Protein 7Y4X (pdb70)

B-factor: mean 53.78, std 17.48, range [21.6, 127.42]

Solvent-accessible surface area: 9398 Å² total; per-residue (Å²): 130,63,72,6,78,10,22,58,10,122,13,16,102,78,5,108,100,159,22,36,0,7,4,15,0,2,0,2,17,7,55,80,110,18,63,36,54,10,32,10,80,67,83,75,17,112,149,48,118,51,16,59,56,72,75,64,49,98,16,6,0,2,1,1,1,93,46,0,74,81,77,2,74,12,78,0,26,0,52,0,107,7,103,81,22,69,43,64,53,68,10,50,1,103,43,201,126,56,83,5,67,12,24,64,12,125,12,16,118,69,4,102,78,127,22,36,2,6,3,16,0,2,0,1,16,3,63,63,120,23,65,38,49,12,40,8,79,72,82,78,20,106,151,47,110,89,15,62,56,68,89,68,46,96,8,3,3,4,1,2,0,89,44,0,71,77,98,4,77,12,74,0,26,0,53,0,109,26,116,82,23,60,43,57,52,65,9,55,0,106,36,196

Radius of gyration: 16.53 Å; Cα contacts (8 Å, |Δi|>4): 459; chains: 2; bounding box: 38×45×41 Å

Nearest PDB structures (foldseek):
  7y4x-assembly1_B  TM=1.007E+00  e=6.190E-18  Chelicerata
  7y5j-assembly1_A  TM=9.521E-01  e=1.223E-09  Chelicerata
  3dmk-assembly1_A  TM=9.100E-01  e=2.021E-06  Drosophila melanogaster
  3dmk-assembly2_C-2  TM=9.074E-01  e=2.517E-06  Drosophila melanogaster
  6hci-assembly1_C  TM=8.511E-01  e=3.498E-06  Homo sapiens

Sequence (192 aa):
STVPQIKPFYFSTTLQEKQREQITCLAIAGDPPLSFSWTKDGINIDKFSDIIVETPKNFYSVLVILSIQPNHIGNYTCIVKNSVGSDSFTASLILKSTVPQIKPFYFSTTLQEKQREQITCLAIAGDPPLSFSWTKDGINIDKFSDIIVETPKNFYSVLVILSIQPNHIGNYTCIVKNSVGSDSFTASLILK

Foldseek 3Di:
DKAWDWDDWEWDPADAWFDKTKTKGFRPDDDDQKDKFKDWQNHGPVVPPQWDWDDPDRGMIMIIGRTDDPVQFTKMKMKMDDDPYIDMDIYTDDHD/DKAWDWDAWEWDPADAWQAKTK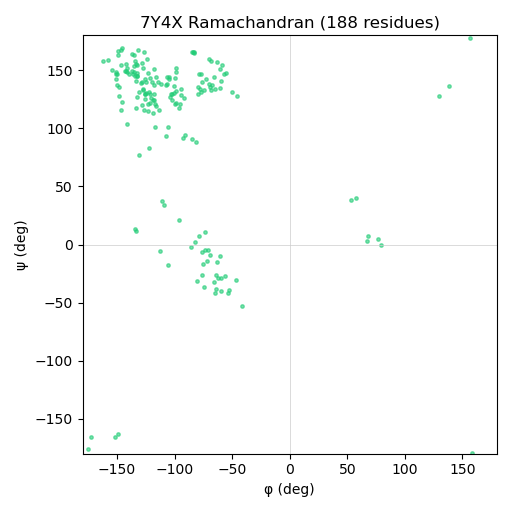TKGFGPDDDDQKDKFKDWQNHGPVVVPQWDWADPDRGMIMIIHRTHDVVPFTKMKMKMGDDPYIDMYIYTDDHD

Secondary structure (DSSP, 8-state):
----EEEP----TT--TT--EEEEEEEEE-PSP-EEEEEETTEEGGG-TT-EEEEEETTEEEEEESS--GGG-EEEEEEEE-SS-EEEEEEEE---/----EEPP----TT--TT--EEEEEEEEE-PSP-EEEEEETTEEGGG-TTEEEEEEETTEEEEEESS--GGG-EEEEEEEE-SS-EEEEEEEE---

Structure (mmCIF, N/CA/C/O backbone):
data_7Y4X
#
_entry.id   7Y4X
#
_cell.length_a   92.530
_cell.length_b   92.530
_cell.length_c   69.884
_cell.angle_alpha   90.00
_cell.angle_beta   90.00
_cell.angle_gamma   90.00
#
_symmetry.space_group_name_H-M   'P 43 21 2'
#
loop_
_entity.id
_entity.type
_entity.pdbx_description
1 polymer 'Down syndrome cell adhesion molecule'
2 non-polymer 2-acetamido-2-deoxy-beta-D-glucopyranose
3 water water
#
loop_
_atom_site.group_PDB
_atom_site.id
_atom_site.type_symbol
_atom_site.label_atom_id
_atom_site.label_alt_id
_atom_site.label_comp_id
_atom_site.label_asym_id
_atom_site.label_entity_id
_atom_site.label_seq_id
_atom_site.pdbx_PDB_ins_code
_atom_site.Cartn_x
_atom_site.Cartn_y
_atom_site.Cartn_z
_atom_site.occupancy
_atom_site.B_iso_or_equiv
_atom_site.auth_seq_id
_atom_site.auth_comp_id
_atom_site.auth_asym_id
_atom_site.auth_atom_id
_atom_site.pdbx_PDB_model_num
ATOM 1 N N . SER A 1 1 ? 18.521 7.324 -0.871 1.00 64.60 0 SER A N 1
ATOM 2 C CA . SER A 1 1 ? 17.186 7.194 -0.302 1.00 57.17 0 SER A CA 1
ATOM 3 C C . SER A 1 1 ? 16.992 5.826 0.344 1.00 72.72 0 SER A C 1
ATOM 4 O O . SER A 1 1 ? 15.895 5.494 0.793 1.00 63.17 0 SER A O 1
ATOM 7 N N . THR A 1 2 ? 18.052 5.020 0.364 1.00 57.03 1 THR A N 1
ATOM 8 C CA . THR A 1 2 ? 18.011 3.688 0.957 1.00 63.33 1 THR A CA 1
ATOM 9 C C . THR A 1 2 ? 19.090 3.589 2.026 1.00 55.71 1 THR A C 1
ATOM 10 O O . THR A 1 2 ? 20.279 3.749 1.729 1.00 54.98 1 THR A O 1
ATOM 14 N N . VAL A 1 3 ? 18.669 3.312 3.257 1.00 57.91 2 VAL A N 1
ATOM 15 C CA . VAL A 1 3 ? 19.542 3.241 4.428 1.00 51.71 2 VAL A CA 1
ATOM 16 C C . VAL A 1 3 ? 20.294 1.914 4.405 1.00 53.23 2 VAL A C 1
ATOM 17 O O . VAL A 1 3 ? 19.757 0.911 3.911 1.00 55.06 2 VAL A O 1
ATOM 21 N N . PRO A 1 4 ? 21.537 1.864 4.894 1.00 48.08 3 PRO A N 1
ATOM 22 C CA . PRO A 1 4 ? 22.283 0.600 4.884 1.00 45.00 3 PRO A CA 1
ATOM 23 C C . PRO A 1 4 ? 21.575 -0.499 5.663 1.00 45.99 3 PRO A C 1
ATOM 24 O O . PRO A 1 4 ? 20.787 -0.242 6.577 1.00 46.25 3 PRO A O 1
ATOM 28 N N . GLN A 1 5 ? 21.875 -1.742 5.287 1.00 39.98 4 GLN A N 1
ATOM 29 C CA . GLN A 1 5 ? 21.365 -2.918 5.981 1.00 50.20 4 GLN A CA 1
ATOM 30 C C . GLN A 1 5 ? 22.403 -4.023 5.870 1.00 49.69 4 GLN A C 1
ATOM 31 O O . GLN A 1 5 ? 22.852 -4.343 4.766 1.00 54.68 4 GLN A O 1
ATOM 37 N N . ILE A 1 6 ? 22.781 -4.595 7.009 1.00 40.14 5 ILE A N 1
ATOM 38 C CA . ILE A 1 6 ? 23.864 -5.571 7.071 1.00 43.06 5 ILE A CA 1
ATOM 39 C C . ILE A 1 6 ? 23.286 -6.977 6.995 1.00 46.47 5 ILE A C 1
ATOM 40 O O . ILE A 1 6 ? 22.306 -7.297 7.679 1.00 64.14 5 ILE A O 1
ATOM 45 N N . LYS A 1 7 ? 23.892 -7.816 6.164 1.00 42.73 6 LYS A N 1
ATOM 46 C CA . LYS A 1 7 ? 23.564 -9.234 6.175 1.00 39.48 6 LYS A CA 1
ATOM 47 C C . LYS A 1 7 ? 24.299 -9.910 7.328 1.00 51.26 6 LYS A C 1
ATOM 48 O O . LYS A 1 7 ? 25.511 -9.718 7.478 1.00 54.46 6 LYS A O 1
ATOM 54 N N . PRO A 1 8 ? 23.606 -10.685 8.162 1.00 49.07 7 PRO A N 1
ATOM 55 C CA . PRO A 1 8 ? 24.247 -11.264 9.349 1.00 48.28 7 PRO A CA 1
ATOM 56 C C . PRO A 1 8 ? 25.465 -12.112 9.001 1.00 41.35 7 PRO A C 1
ATOM 57 O O . PRO A 1 8 ? 25.524 -12.755 7.950 1.00 41.97 7 PRO A O 1
ATOM 61 N N . PHE A 1 9 ? 26.445 -12.096 9.903 1.00 35.12 8 PHE A N 1
ATOM 62 C CA . PHE A 1 9 ? 27.647 -12.909 9.787 1.00 42.38 8 PHE A CA 1
ATOM 63 C C . PHE A 1 9 ? 27.910 -13.602 11.118 1.00 44.68 8 PHE A C 1
ATOM 64 O O . PHE A 1 9 ? 27.492 -13.132 12.179 1.00 54.45 8 PHE A O 1
ATOM 72 N N . TYR A 1 10 ? 28.609 -14.733 11.054 1.00 38.22 9 TYR A N 1
ATOM 73 C CA . TYR A 1 10 ? 28.866 -15.535 12.240 1.00 45.89 9 TYR A CA 1
ATOM 74 C C . TYR A 1 10 ? 30.268 -16.120 12.185 1.00 43.22 9 TYR A C 1
ATOM 75 O O . TYR A 1 10 ? 30.800 -16.401 11.109 1.00 35.60 9 TYR A O 1
ATOM 84 N N . PHE A 1 11 ? 30.857 -16.297 13.365 1.00 49.17 10 PHE A N 1
ATOM 85 C CA . PHE A 1 11 ? 32.058 -17.101 13.501 1.00 43.74 10 PHE A CA 1
ATOM 86 C C . PHE A 1 11 ? 31.684 -18.572 13.637 1.00 48.72 10 PHE A C 1
ATOM 87 O O . PHE A 1 11 ? 30.531 -18.928 13.898 1.00 46.82 10 PHE A O 1
ATOM 95 N N . SER A 1 12 ? 32.683 -19.433 13.464 1.00 57.66 11 SER A N 1
ATOM 96 C CA . SER A 1 12 ? 32.435 -20.867 13.515 1.00 52.52 11 SER A CA 1
ATOM 97 C C . SER A 1 12 ? 32.002 -21.296 14.909 1.00 57.57 11 SER A C 1
ATOM 98 O O . SER A 1 12 ? 32.482 -20.769 15.918 1.00 59.13 11 SER A O 1
ATOM 101 N N . THR A 1 13 ? 31.099 -22.278 14.960 1.00 61.06 12 THR A N 1
ATOM 102 C CA . THR A 1 13 ? 30.683 -22.844 16.235 1.00 66.05 12 THR A CA 1
ATOM 103 C C . THR A 1 13 ? 31.734 -23.790 16.800 1.00 67.31 12 THR A C 1
ATOM 104 O O . THR A 1 13 ? 31.824 -23.938 18.021 1.00 58.84 12 THR A O 1
ATOM 108 N N . THR A 1 14 ? 32.557 -24.394 15.941 1.00 58.74 13 THR A N 1
ATOM 109 C CA . THR A 1 14 ? 33.556 -25.382 16.336 1.00 53.94 13 THR A CA 1
ATOM 110 C C . THR A 1 14 ? 34.974 -24.836 16.227 1.00 57.10 13 THR A C 1
ATOM 111 O O . THR A 1 14 ? 35.905 -25.566 15.877 1.00 62.53 13 THR A O 1
ATOM 115 N N . LEU A 1 15 ? 35.139 -23.547 16.502 1.00 55.91 14 LEU A N 1
ATOM 116 C CA . LEU A 1 15 ? 36.441 -22.907 16.391 1.00 57.53 14 LEU A CA 1
ATOM 117 C C . LEU A 1 15 ? 37.453 -23.554 17.325 1.00 59.91 14 LEU A C 1
ATOM 118 O O . LEU A 1 15 ? 37.171 -23.807 18.500 1.00 79.71 14 LEU A O 1
ATOM 123 N N . GLN A 1 16 ? 38.645 -23.816 16.796 1.00 69.07 15 GLN A N 1
ATOM 124 C CA . GLN A 1 16 ? 39.759 -24.295 17.597 1.00 63.24 15 GLN A CA 1
ATOM 125 C C . GLN A 1 16 ? 41.017 -23.517 17.245 1.00 59.56 15 GLN A C 1
ATOM 126 O O . GLN A 1 16 ? 41.150 -22.975 16.143 1.00 72.75 15 GLN A O 1
ATOM 132 N N . GLU A 1 17 ? 41.942 -23.481 18.204 1.00 62.00 16 GLU A N 1
ATOM 133 C CA . GLU A 1 17 ? 43.137 -22.654 18.108 1.00 58.53 16 GLU A CA 1
ATOM 134 C C . GLU A 1 17 ? 43.912 -22.954 16.830 1.00 67.90 16 GLU A C 1
ATOM 135 O O . GLU A 1 17 ? 43.918 -24.083 16.330 1.00 79.02 16 GLU A O 1
ATOM 141 N N . LYS A 1 18 ? 44.560 -21.916 16.298 1.00 61.23 17 LYS A N 1
ATOM 142 C CA . LYS A 1 18 ? 45.398 -21.939 15.099 1.00 65.69 17 LYS A CA 1
ATOM 143 C C . LYS A 1 18 ? 44.614 -22.183 13.815 1.00 67.50 17 LYS A C 1
ATOM 144 O O . LYS A 1 18 ? 45.224 -22.351 12.750 1.00 74.51 17 LYS A O 1
ATOM 150 N N . GLN A 1 19 ? 43.284 -22.198 13.873 1.00 51.08 18 GLN A N 1
ATOM 151 C CA . GLN A 1 19 ? 42.484 -22.245 12.661 1.00 44.41 18 GLN A CA 1
ATOM 152 C C . GLN A 1 19 ? 42.315 -20.840 12.082 1.00 60.11 18 GLN A C 1
ATOM 153 O O . GLN A 1 19 ? 42.574 -19.828 12.739 1.00 54.17 18 GLN A O 1
ATOM 159 N N . ARG A 1 20 ? 41.871 -20.788 10.832 1.00 55.43 19 ARG A N 1
ATOM 160 C CA . ARG A 1 20 ? 41.650 -19.531 10.132 1.00 40.24 19 ARG A CA 1
ATOM 161 C C . ARG A 1 20 ? 40.176 -19.153 10.182 1.00 43.98 19 ARG A C 1
ATOM 162 O O . ARG A 1 20 ? 39.297 -20.014 10.267 1.00 54.98 19 ARG A O 1
ATOM 170 N N . GLU A 1 21 ? 39.914 -17.849 10.124 1.00 38.23 20 GLU A N 1
ATOM 171 C CA . GLU A 1 21 ? 38.557 -17.333 10.212 1.00 40.72 20 GLU A CA 1
ATOM 172 C C . GLU A 1 21 ? 38.397 -16.131 9.292 1.00 54.11 20 GLU A C 1
ATOM 173 O O . GLU A 1 21 ? 39.349 -15.387 9.038 1.00 44.28 20 GLU A O 1
ATOM 179 N N . GLN A 1 22 ? 37.176 -15.958 8.791 1.00 40.31 21 GLN A N 1
ATOM 180 C CA . GLN A 1 22 ? 36.812 -14.806 7.981 1.00 34.77 21 GLN A CA 1
ATOM 181 C C . GLN A 1 22 ? 35.335 -14.514 8.189 1.00 39.82 21 GLN A C 1
ATOM 182 O O . GLN A 1 22 ? 34.513 -15.434 8.233 1.00 45.27 21 GLN A O 1
ATOM 188 N N . ILE A 1 23 ? 35.009 -13.233 8.331 1.00 32.87 22 ILE A N 1
ATOM 189 C CA . ILE A 1 23 ? 33.627 -12.775 8.329 1.00 39.59 22 ILE A CA 1
ATOM 190 C C . ILE A 1 23 ? 33.525 -11.574 7.404 1.00 42.50 22 ILE A C 1
ATOM 191 O O . ILE A 1 23 ? 34.452 -10.764 7.295 1.00 44.55 22 ILE A O 1
ATOM 196 N N . THR A 1 24 ? 32.389 -11.475 6.720 1.00 35.36 23 THR A N 1
ATOM 197 C CA . THR A 1 24 ? 32.129 -10.403 5.770 1.00 35.57 23 THR A CA 1
ATOM 198 C C . THR A 1 24 ? 30.920 -9.614 6.242 1.00 47.50 23 THR A C 1
ATOM 199 O O . THR A 1 24 ? 29.845 -10.184 6.459 1.00 37.10 23 THR A O 1
ATOM 203 N N . CYS A 1 25 ? 31.103 -8.306 6.403 1.00 45.24 24 CYS A N 1
ATOM 204 C CA . CYS A 1 25 ? 30.013 -7.386 6.721 1.00 43.67 24 CYS A CA 1
ATOM 205 C C . CYS A 1 25 ? 29.472 -6.846 5.408 1.00 47.64 24 CYS A C 1
ATOM 206 O O . CYS A 1 25 ? 29.957 -5.849 4.876 1.00 37.74 24 CYS A O 1
ATOM 209 N N . LEU A 1 26 ? 28.460 -7.517 4.868 1.00 47.63 25 LEU A N 1
ATOM 210 C CA . LEU A 1 26 ? 27.916 -7.159 3.564 1.00 39.87 25 LEU A CA 1
ATOM 211 C C . LEU A 1 26 ? 26.758 -6.180 3.724 1.00 35.52 25 LEU A C 1
ATOM 212 O O . LEU A 1 26 ? 25.804 -6.451 4.459 1.00 39.51 25 LEU A O 1
ATOM 217 N N . ALA A 1 27 ? 26.840 -5.046 3.037 1.00 35.01 26 ALA A N 1
ATOM 218 C CA . ALA A 1 27 ? 25.713 -4.121 2.957 1.00 34.76 26 ALA A CA 1
ATOM 219 C C . ALA A 1 27 ? 24.775 -4.644 1.879 1.00 48.09 26 ALA A C 1
ATOM 220 O O . ALA A 1 27 ? 24.873 -4.281 0.705 1.00 54.89 26 ALA A O 1
ATOM 222 N N . ILE A 1 28 ? 23.855 -5.520 2.290 1.00 45.17 27 ILE A N 1
ATOM 223 C CA . ILE A 1 28 ? 22.928 -6.132 1.344 1.00 49.93 27 ILE A CA 1
ATOM 224 C C . ILE A 1 28 ? 22.025 -5.077 0.717 1.00 46.86 27 ILE A C 1
ATOM 225 O O . ILE A 1 28 ? 21.547 -5.249 -0.410 1.00 49.60 27 ILE A O 1
ATOM 230 N N . ALA A 1 29 ? 21.790 -3.969 1.417 1.00 49.68 28 ALA A N 1
ATOM 231 C CA . ALA A 1 29 ? 21.053 -2.842 0.869 1.00 50.84 28 ALA A CA 1
ATOM 232 C C . ALA A 1 29 ? 21.699 -1.552 1.351 1.00 55.48 28 ALA A C 1
ATOM 233 O O . ALA A 1 29 ? 22.313 -1.511 2.421 1.00 61.90 28 ALA A O 1
ATOM 235 N N . GLY A 1 30 ? 21.566 -0.500 0.549 1.00 42.43 29 GLY A N 1
ATOM 236 C CA . GLY A 1 30 ? 22.130 0.786 0.912 1.00 39.63 29 GLY A CA 1
ATOM 237 C C . GLY A 1 30 ? 22.796 1.510 -0.240 1.00 52.77 29 GLY A C 1
ATOM 238 O O . GLY A 1 30 ? 23.540 0.907 -1.019 1.00 48.79 29 GLY A O 1
ATOM 239 N N . ASP A 1 31 ? 22.542 2.809 -0.351 1.00 45.06 30 ASP A N 1
ATOM 240 C CA . ASP A 1 31 ? 23.097 3.574 -1.458 1.00 54.55 30 ASP A CA 1
ATOM 241 C C . ASP A 1 31 ? 24.570 3.885 -1.201 1.00 52.50 30 ASP A C 1
ATOM 242 O O . ASP A 1 31 ? 24.935 4.293 -0.096 1.00 63.62 30 ASP A O 1
ATOM 247 N N . PRO A 1 32 ? 25.432 3.691 -2.195 1.00 63.45 31 PRO A N 1
ATOM 248 C CA . PRO A 1 32 ? 26.834 4.095 -2.056 1.00 60.12 31 PRO A CA 1
ATOM 249 C C . PRO A 1 32 ? 26.957 5.608 -2.047 1.00 49.78 31 PRO A C 1
ATOM 250 O O . PRO A 1 32 ? 26.050 6.311 -2.517 1.00 49.01 31 PRO A O 1
ATOM 254 N N . PRO A 1 33 ? 28.065 6.157 -1.518 1.00 59.55 32 PRO A N 1
ATOM 255 C CA . PRO A 1 33 ? 29.204 5.436 -0.939 1.00 36.39 32 PRO A CA 1
ATOM 256 C C . PRO A 1 33 ? 28.941 4.948 0.483 1.00 55.72 32 PRO A C 1
ATOM 257 O O . PRO A 1 33 ? 28.227 5.604 1.244 1.00 60.68 32 PRO A O 1
ATOM 261 N N . LEU A 1 34 ? 29.517 3.801 0.827 1.00 46.30 33 LEU A N 1
ATOM 262 C CA . LEU A 1 34 ? 29.330 3.186 2.131 1.00 39.69 33 LEU A CA 1
ATOM 263 C C . LEU A 1 34 ? 30.650 3.179 2.891 1.00 40.74 33 LEU A C 1
ATOM 264 O O . LEU A 1 34 ? 31.711 2.932 2.309 1.00 41.80 33 LEU A O 1
ATOM 269 N N . SER A 1 35 ? 30.577 3.460 4.191 1.00 40.04 34 SER A N 1
ATOM 270 C CA . SER A 1 35 ? 31.748 3.542 5.055 1.00 29.72 34 SER A CA 1
ATOM 271 C C . SER A 1 35 ? 31.652 2.463 6.122 1.00 37.50 34 SER A C 1
ATOM 272 O O . SER A 1 35 ? 30.695 2.442 6.905 1.00 50.65 34 SER A O 1
ATOM 275 N N . PHE A 1 36 ? 32.641 1.576 6.156 1.00 35.06 35 PHE A N 1
ATOM 276 C CA . PHE A 1 36 ? 32.648 0.446 7.072 1.00 39.51 35 PHE A CA 1
ATOM 277 C C . PHE A 1 36 ? 33.622 0.697 8.214 1.00 33.89 35 PHE A C 1
ATOM 278 O O . PHE A 1 36 ? 34.692 1.281 8.018 1.00 35.73 35 PHE A O 1
ATOM 286 N N . SER A 1 37 ? 33.240 0.253 9.408 1.00 38.88 36 SER A N 1
ATOM 287 C CA . SER A 1 37 ? 34.077 0.367 10.591 1.00 37.27 36 SER A CA 1
ATOM 288 C C . SER A 1 37 ? 33.904 -0.889 11.429 1.00 39.12 36 SER A C 1
ATOM 289 O O . SER A 1 37 ? 32.876 -1.567 11.350 1.00 40.32 36 SER A O 1
ATOM 292 N N . TRP A 1 38 ? 34.922 -1.198 12.230 1.00 36.56 37 TRP A N 1
ATOM 293 C CA . TRP A 1 38 ? 34.911 -2.381 13.075 1.00 37.47 37 TRP A CA 1
ATOM 294 C C . TRP A 1 38 ? 35.383 -2.036 14.478 1.00 33.12 37 TRP A C 1
ATOM 295 O O . TRP A 1 38 ? 36.260 -1.188 14.669 1.00 28.36 37 TRP A O 1
ATOM 306 N N . THR A 1 39 ? 34.787 -2.708 15.458 1.00 32.81 38 THR A N 1
ATOM 307 C CA . THR A 1 39 ? 35.265 -2.692 16.831 1.00 41.49 38 THR A CA 1
ATOM 308 C C . THR A 1 39 ? 35.242 -4.109 17.384 1.00 40.43 38 THR A C 1
ATOM 309 O O . THR A 1 39 ? 34.401 -4.928 17.003 1.00 43.86 38 THR A O 1
ATOM 313 N N . LYS A 1 40 ? 36.184 -4.394 18.279 1.00 40.65 39 LYS A N 1
ATOM 314 C CA . LYS A 1 40 ? 36.177 -5.618 19.069 1.00 39.26 39 LYS A CA 1
ATOM 315 C C . LYS A 1 40 ? 36.014 -5.227 20.528 1.00 42.97 39 LYS A C 1
ATOM 316 O O . LYS A 1 40 ? 36.859 -4.511 21.077 1.00 38.76 39 LYS A O 1
ATOM 322 N N . ASP A 1 41 ? 34.926 -5.690 21.146 1.00 34.61 40 ASP A N 1
ATOM 323 C CA . ASP A 1 41 ? 34.590 -5.329 22.523 1.00 29.33 40 ASP A CA 1
ATOM 324 C C . ASP A 1 41 ? 34.563 -3.812 22.696 1.00 35.17 40 ASP A C 1
ATOM 325 O O . ASP A 1 41 ? 34.996 -3.271 23.716 1.00 51.02 40 ASP A O 1
ATOM 330 N N . GLY A 1 42 ? 34.057 -3.119 21.678 1.00 33.64 41 GLY A N 1
ATOM 331 C CA . GLY A 1 42 ? 33.957 -1.676 21.705 1.00 32.45 41 GLY A CA 1
ATOM 332 C C . GLY A 1 42 ? 35.236 -0.927 21.405 1.00 34.90 41 GLY A C 1
ATOM 333 O O . GLY A 1 42 ? 35.220 0.310 21.402 1.00 35.82 41 GLY A O 1
ATOM 334 N N . ILE A 1 43 ? 36.340 -1.625 21.152 1.00 30.88 42 ILE A N 1
ATOM 335 C CA . ILE A 1 43 ? 37.624 -0.992 20.873 1.00 38.86 42 ILE A CA 1
ATOM 336 C C . ILE A 1 43 ? 37.858 -0.992 19.372 1.00 39.19 42 ILE A C 1
ATOM 337 O O . ILE A 1 43 ? 37.596 -1.993 18.693 1.00 39.71 42 ILE A O 1
ATOM 342 N N . ASN A 1 44 ? 38.343 0.137 18.854 1.00 37.69 43 ASN A N 1
ATOM 343 C CA . ASN A 1 44 ? 38.758 0.232 17.460 1.00 34.68 43 ASN A CA 1
ATOM 344 C C . ASN A 1 44 ? 39.609 -0.970 17.076 1.00 32.40 43 ASN A C 1
ATOM 345 O O . ASN A 1 44 ? 40.591 -1.291 17.750 1.00 45.29 43 ASN A O 1
ATOM 350 N N . ILE A 1 45 ? 39.224 -1.636 15.985 1.00 41.27 44 ILE A N 1
ATOM 351 C CA . ILE A 1 45 ? 39.972 -2.780 15.485 1.00 50.34 44 ILE A CA 1
ATOM 352 C C . ILE A 1 45 ? 41.400 -2.409 15.100 1.00 48.12 44 ILE A C 1
ATOM 353 O O . ILE A 1 45 ? 42.215 -3.299 14.836 1.00 45.61 44 ILE A O 1
ATOM 358 N N . ASP A 1 46 ? 41.712 -1.109 15.060 1.00 49.17 45 ASP A N 1
ATOM 359 C CA . ASP A 1 46 ? 43.081 -0.646 14.846 1.00 32.77 45 ASP A CA 1
ATOM 360 C C . ASP A 1 46 ? 44.056 -1.294 15.820 1.00 51.70 45 ASP A C 1
ATOM 361 O O . ASP A 1 46 ? 45.181 -1.645 15.447 1.00 46.48 45 ASP A O 1
ATOM 366 N N . LYS A 1 47 ? 43.638 -1.463 17.074 1.00 44.65 46 LYS A N 1
ATOM 367 C CA . LYS A 1 47 ? 44.548 -1.846 18.146 1.00 42.45 46 LYS A CA 1
ATOM 368 C C . LYS A 1 47 ? 44.935 -3.317 18.128 1.00 65.76 46 LYS A C 1
ATOM 369 O O . LYS A 1 47 ? 45.789 -3.722 18.925 1.00 78.46 46 LYS A O 1
ATOM 375 N N . PHE A 1 48 ? 44.340 -4.126 17.264 1.00 46.66 47 PHE A N 1
ATOM 376 C CA . PHE A 1 48 ? 44.560 -5.568 17.277 1.00 43.81 47 PHE A CA 1
ATOM 377 C C . PHE A 1 48 ? 45.448 -5.921 16.089 1.00 57.12 47 PHE A C 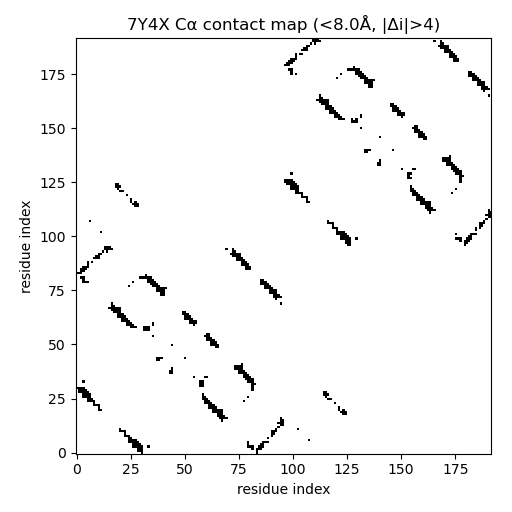1
ATOM 378 O O . PHE A 1 48 ? 44.979 -6.007 14.949 1.00 67.91 47 PHE A O 1
ATOM 386 N N . SER A 1 49 ? 46.737 -6.127 16.382 1.00 75.47 48 SER A N 1
ATOM 387 C CA . SER A 1 49 ? 47.752 -6.315 15.355 1.00 73.24 48 SER A CA 1
ATOM 388 C C . SER A 1 49 ? 47.505 -7.552 14.507 1.00 67.64 48 SER A C 1
ATOM 389 O O . SER A 1 49 ? 47.930 -7.580 13.350 1.00 59.62 48 SER A O 1
ATOM 392 N N . ASP A 1 50 ? 46.862 -8.578 15.061 1.00 57.53 49 ASP A N 1
ATOM 393 C CA . ASP A 1 50 ? 46.724 -9.875 14.416 1.00 50.88 49 ASP A CA 1
ATOM 394 C C . ASP A 1 50 ? 45.404 -10.030 13.674 1.00 54.38 49 ASP A C 1
ATOM 395 O O . ASP A 1 50 ? 44.978 -11.162 13.420 1.00 51.28 49 ASP A O 1
ATOM 400 N N . ILE A 1 51 ? 44.751 -8.926 13.323 1.00 51.29 50 ILE A N 1
ATOM 401 C CA . ILE A 1 51 ? 43.473 -8.945 12.622 1.00 40.43 50 ILE A CA 1
ATOM 402 C C . ILE A 1 51 ? 43.617 -8.115 11.355 1.00 38.93 50 ILE A C 1
ATOM 403 O O . ILE A 1 51 ? 44.105 -6.980 11.404 1.00 48.87 50 ILE A O 1
ATOM 408 N N . ILE A 1 52 ? 43.200 -8.682 10.226 1.00 34.50 51 ILE A N 1
ATOM 409 C CA . ILE A 1 52 ? 43.281 -8.020 8.930 1.00 44.66 51 ILE A CA 1
ATOM 410 C C . ILE A 1 52 ? 41.887 -7.547 8.547 1.00 38.37 51 ILE A C 1
ATOM 411 O O . ILE A 1 52 ? 40.934 -8.335 8.552 1.00 46.92 51 ILE A O 1
ATOM 416 N N . VAL A 1 53 ? 41.768 -6.262 8.222 1.00 41.03 52 VAL A N 1
ATOM 417 C CA . VAL A 1 53 ? 40.499 -5.653 7.840 1.00 42.50 52 VAL A CA 1
ATOM 418 C C . VAL A 1 53 ? 40.688 -4.974 6.492 1.00 42.07 52 VAL A C 1
ATOM 419 O O . VAL A 1 53 ? 41.587 -4.139 6.334 1.00 53.19 52 VAL A O 1
ATOM 423 N N . GLU A 1 54 ? 39.850 -5.331 5.524 1.00 45.53 53 GLU A N 1
ATOM 424 C CA . GLU A 1 54 ? 39.895 -4.743 4.196 1.00 44.70 53 GLU A CA 1
ATOM 425 C C . GLU A 1 54 ? 38.483 -4.403 3.743 1.00 38.82 53 GLU A C 1
ATOM 426 O O . GLU A 1 54 ? 37.493 -4.880 4.302 1.00 42.79 53 GLU A O 1
ATOM 432 N N . THR A 1 55 ? 38.408 -3.553 2.720 1.00 47.51 54 THR A N 1
ATOM 433 C CA . THR A 1 55 ? 37.169 -3.249 2.011 1.00 42.86 54 THR A CA 1
ATOM 434 C C . THR A 1 55 ? 37.428 -3.591 0.549 1.00 37.98 54 THR A C 1
ATOM 435 O O . THR A 1 55 ? 37.788 -2.715 -0.253 1.00 52.96 54 THR A O 1
ATOM 439 N N . PRO A 1 56 ? 37.286 -4.867 0.173 1.00 51.48 55 PRO A N 1
ATOM 440 C CA . PRO A 1 56 ? 37.655 -5.265 -1.197 1.00 45.84 55 PRO A CA 1
ATOM 441 C C . PRO A 1 56 ? 36.786 -4.618 -2.259 1.00 59.38 55 PRO A C 1
ATOM 442 O O . PRO A 1 56 ? 37.300 -4.197 -3.303 1.00 59.32 55 PRO A O 1
ATOM 446 N N . LYS A 1 57 ? 35.481 -4.536 -2.025 1.00 51.27 56 LYS A N 1
ATOM 447 C CA . LYS A 1 57 ? 34.562 -3.800 -2.877 1.00 42.25 56 LYS A CA 1
ATOM 448 C C . LYS A 1 57 ? 33.816 -2.787 -2.019 1.00 44.11 56 LYS A C 1
ATOM 449 O O . LYS A 1 57 ? 33.736 -2.924 -0.796 1.00 56.43 56 LYS A O 1
ATOM 455 N N . ASN A 1 58 ? 33.266 -1.762 -2.666 1.00 41.33 57 ASN A N 1
ATOM 456 C CA . ASN A 1 58 ? 32.729 -0.618 -1.937 1.00 48.97 57 ASN A CA 1
ATOM 457 C C . ASN A 1 58 ? 31.411 -0.906 -1.222 1.00 46.19 57 ASN A C 1
ATOM 458 O O . ASN A 1 58 ? 30.775 0.040 -0.743 1.00 54.96 57 ASN A O 1
ATOM 463 N N . PHE A 1 59 ? 30.983 -2.169 -1.127 1.00 49.96 58 PHE A N 1
ATOM 464 C CA . PHE A 1 59 ? 29.738 -2.494 -0.440 1.00 49.81 58 PHE A CA 1
ATOM 465 C C . PHE A 1 59 ? 29.860 -3.677 0.516 1.00 42.68 58 PHE A C 1
ATOM 466 O O . PHE A 1 59 ? 28.833 -4.176 0.992 1.00 44.20 58 PHE A O 1
ATOM 474 N N . TYR A 1 60 ? 31.073 -4.139 0.819 1.00 38.87 59 TYR A N 1
ATOM 475 C CA . TYR A 1 60 ? 31.252 -5.072 1.922 1.00 37.41 59 TYR A CA 1
ATOM 476 C C . TYR A 1 60 ? 32.671 -4.958 2.456 1.00 37.27 59 TYR A C 1
ATOM 477 O O . TYR A 1 60 ? 33.604 -4.613 1.726 1.00 40.10 59 TYR A O 1
ATOM 486 N N . SER A 1 61 ? 32.813 -5.235 3.749 1.00 44.38 60 SER A N 1
ATOM 487 C CA . SER A 1 61 ? 34.098 -5.245 4.430 1.00 30.32 60 SER A CA 1
ATOM 488 C C . SER A 1 61 ? 34.381 -6.645 4.956 1.00 29.35 60 SER A C 1
ATOM 489 O O . SER A 1 61 ? 33.461 -7.407 5.265 1.00 42.17 60 SER A O 1
ATOM 492 N N . VAL A 1 62 ? 35.665 -6.980 5.055 1.00 35.44 61 VAL A N 1
ATOM 493 C CA . VAL A 1 62 ? 36.105 -8.334 5.369 1.00 32.98 61 VAL A CA 1
ATOM 494 C C . VAL A 1 62 ? 37.066 -8.278 6.547 1.00 40.69 61 VAL A C 1
ATOM 495 O O . VAL A 1 62 ? 37.987 -7.453 6.565 1.00 30.83 61 VAL A O 1
ATOM 499 N N . LEU A 1 63 ? 36.852 -9.156 7.525 1.00 34.03 62 LEU A N 1
ATOM 500 C CA . LEU A 1 63 ? 37.715 -9.289 8.693 1.00 36.54 62 LEU A CA 1
ATOM 501 C C . LEU A 1 63 ? 38.310 -10.690 8.686 1.00 33.72 62 LEU A C 1
ATOM 502 O O . LEU A 1 63 ? 37.569 -11.678 8.649 1.00 57.21 62 LEU A O 1
ATOM 507 N N . VAL A 1 64 ? 39.640 -10.775 8.728 1.00 33.65 63 VAL A N 1
ATOM 508 C CA . VAL A 1 64 ? 40.363 -12.023 8.502 1.00 46.56 63 VAL A CA 1
ATOM 509 C C . VAL A 1 64 ? 41.326 -12.263 9.659 1.00 37.95 63 VAL A C 1
ATOM 510 O O . VAL A 1 64 ? 42.054 -11.351 10.066 1.00 38.94 63 VAL A O 1
ATOM 514 N N . ILE A 1 65 ? 41.335 -13.491 10.176 1.00 37.46 64 ILE A N 1
ATOM 515 C CA . ILE A 1 65 ? 42.245 -13.912 11.236 1.00 32.37 64 ILE A CA 1
ATOM 516 C C . ILE A 1 65 ? 43.022 -15.114 10.714 1.00 35.67 64 ILE A C 1
ATOM 517 O O . ILE A 1 65 ? 42.439 -16.176 10.461 1.00 36.97 64 ILE A O 1
ATOM 522 N N . LEU A 1 66 ? 44.337 -14.952 10.554 1.00 38.03 65 LEU A N 1
ATOM 523 C CA . LEU A 1 66 ? 45.132 -15.985 9.896 1.00 36.45 65 LEU A CA 1
ATOM 524 C C . LEU A 1 66 ? 45.357 -17.194 10.797 1.00 49.89 65 LEU A C 1
ATOM 525 O O . LEU A 1 66 ? 45.379 -18.333 10.318 1.00 46.24 65 LEU A O 1
ATOM 530 N N . SER A 1 67 ? 45.545 -16.976 12.097 1.00 48.52 66 SER A N 1
ATOM 531 C CA . SER A 1 67 ? 45.737 -18.072 13.045 1.00 47.75 66 SER A CA 1
ATOM 532 C C . SER A 1 67 ? 45.104 -17.658 14.362 1.00 54.99 66 SER A C 1
ATOM 533 O O . SER A 1 67 ? 45.564 -16.708 15.007 1.00 52.16 66 SER A O 1
ATOM 536 N N . ILE A 1 68 ? 44.069 -18.387 14.772 1.00 49.29 67 ILE A N 1
ATOM 537 C CA . ILE A 1 68 ? 43.279 -17.971 15.919 1.00 55.23 67 ILE A CA 1
ATOM 538 C C . ILE A 1 68 ? 43.998 -18.344 17.206 1.00 62.06 67 ILE A C 1
ATOM 539 O O . ILE A 1 68 ? 44.547 -19.446 17.345 1.00 59.92 67 ILE A O 1
ATOM 544 N N . GLN A 1 69 ? 44.018 -17.410 18.144 1.00 63.22 68 GLN A N 1
ATOM 545 C CA . GLN A 1 69 ? 44.608 -17.581 19.462 1.00 65.17 68 GLN A CA 1
ATOM 546 C C . GLN A 1 69 ? 43.611 -17.094 20.496 1.00 68.95 68 GLN A C 1
ATOM 547 O O . GLN A 1 69 ? 42.603 -16.464 20.154 1.00 70.42 68 GLN A O 1
ATOM 553 N N . PRO A 1 70 ? 43.843 -17.389 21.781 1.00 69.30 69 PRO A N 1
ATOM 554 C CA . PRO A 1 70 ? 42.871 -16.984 22.813 1.00 55.73 69 PRO A CA 1
ATOM 555 C C . PRO A 1 70 ? 42.558 -15.493 22.858 1.00 49.67 69 PRO A C 1
ATOM 556 O O . PRO A 1 70 ? 41.466 -15.124 23.303 1.00 46.83 69 PRO A O 1
ATOM 560 N N . ASN A 1 71 ? 43.477 -14.621 22.434 1.00 64.61 70 ASN A N 1
ATOM 561 C CA . ASN A 1 71 ? 43.194 -13.188 22.453 1.00 67.36 70 ASN A CA 1
ATOM 562 C C . ASN A 1 71 ? 41.981 -12.834 21.602 1.00 58.71 70 ASN A C 1
ATOM 563 O O . ASN A 1 71 ? 41.278 -11.857 21.889 1.00 51.75 70 ASN A O 1
ATOM 568 N N . HIS A 1 72 ? 41.721 -13.619 20.556 1.00 52.67 71 HIS A N 1
ATOM 569 C CA . HIS A 1 72 ? 40.709 -13.288 19.563 1.00 53.93 71 HIS A CA 1
ATOM 570 C C . HIS A 1 72 ? 39.283 -13.473 20.064 1.00 48.78 71 HIS A C 1
ATOM 571 O O . HIS A 1 72 ? 38.346 -13.130 19.336 1.00 56.59 71 HIS A O 1
ATOM 578 N N . ILE A 1 73 ? 39.093 -13.997 21.275 1.00 40.87 72 ILE A N 1
ATOM 579 C CA . ILE A 1 73 ? 37.753 -14.144 21.827 1.00 46.90 72 ILE A CA 1
ATOM 580 C C . ILE A 1 73 ? 37.172 -12.770 22.141 1.00 42.32 72 ILE A C 1
ATOM 581 O O . ILE A 1 73 ? 37.849 -11.899 22.707 1.00 59.48 72 ILE A O 1
ATOM 586 N N . GLY A 1 74 ? 35.916 -12.570 21.770 1.00 36.21 73 GLY A N 1
ATOM 587 C CA . GLY A 1 74 ? 35.245 -11.305 21.994 1.00 38.96 73 GLY A CA 1
ATOM 588 C C . GLY A 1 74 ? 34.097 -11.135 21.022 1.00 45.76 73 GLY A C 1
ATOM 589 O O . GLY A 1 74 ? 33.847 -11.980 20.163 1.00 45.04 73 GLY A O 1
ATOM 590 N N . ASN A 1 75 ? 33.390 -10.015 21.180 1.00 41.23 74 ASN A N 1
ATOM 591 C CA . ASN A 1 75 ? 32.288 -9.670 20.289 1.00 52.16 74 ASN A CA 1
ATOM 592 C C . ASN A 1 75 ? 32.790 -8.650 19.272 1.00 50.44 74 ASN A C 1
ATOM 593 O O . ASN A 1 75 ? 33.254 -7.568 19.648 1.00 39.64 74 ASN A O 1
ATOM 598 N N . TYR A 1 76 ? 32.698 -9.003 17.992 1.00 48.12 75 TYR A N 1
ATOM 599 C CA . TYR A 1 76 ? 33.153 -8.160 16.894 1.00 42.76 75 TYR A CA 1
ATOM 600 C C . TYR A 1 76 ? 31.954 -7.459 16.271 1.00 47.44 75 TYR A C 1
ATOM 601 O O . TYR A 1 76 ? 30.960 -8.109 15.933 1.00 45.83 75 TYR A O 1
ATOM 610 N N . THR A 1 77 ? 32.054 -6.143 16.102 1.00 45.52 76 THR A N 1
ATOM 611 C CA . THR A 1 77 ? 30.943 -5.324 15.634 1.00 41.19 76 THR A CA 1
ATOM 612 C C . THR A 1 77 ? 31.337 -4.586 14.365 1.00 45.62 76 THR A C 1
ATOM 613 O O . THR A 1 77 ? 32.399 -3.958 14.310 1.00 50.58 76 THR A O 1
ATOM 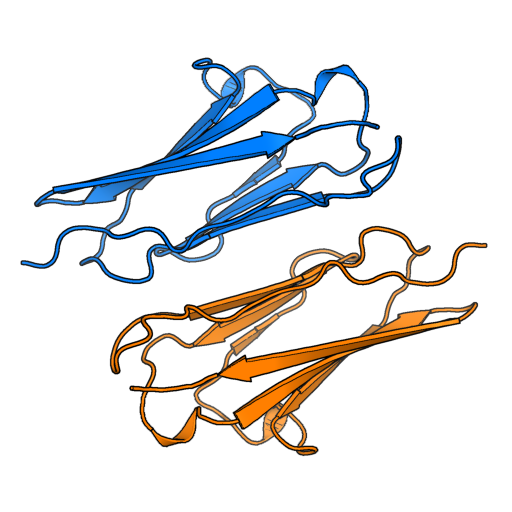617 N N . CYS A 1 78 ? 30.477 -4.658 13.354 1.00 47.05 77 CYS A N 1
ATOM 618 C CA . CYS A 1 78 ? 30.630 -3.883 12.132 1.00 39.44 77 CYS A CA 1
ATOM 619 C C . CYS A 1 78 ? 29.604 -2.762 12.096 1.00 40.32 77 CYS A C 1
ATOM 620 O O . CYS A 1 78 ? 28.472 -2.931 12.559 1.00 53.12 77 CYS A O 1
ATOM 623 N N . ILE A 1 79 ? 30.008 -1.614 11.556 1.00 33.89 78 ILE A N 1
ATOM 624 C CA . ILE A 1 79 ? 29.138 -0.450 11.440 1.00 33.47 78 ILE A CA 1
ATOM 625 C C . ILE A 1 79 ? 29.275 0.105 10.030 1.00 44.31 78 ILE A C 1
ATOM 626 O O . ILE A 1 79 ? 30.365 0.532 9.629 1.00 51.86 78 ILE A O 1
ATOM 631 N N . VAL A 1 80 ? 28.175 0.098 9.282 1.00 35.26 79 VAL A N 1
ATOM 632 C CA . VAL A 1 80 ? 28.127 0.643 7.932 1.00 38.02 79 VAL A CA 1
ATOM 633 C C . VAL A 1 80 ? 27.397 1.978 7.973 1.00 35.58 79 VAL A C 1
ATOM 634 O O . VAL A 1 80 ? 26.450 2.159 8.748 1.00 39.72 79 VAL A O 1
ATOM 638 N N . LYS A 1 81 ? 27.845 2.909 7.139 1.00 37.26 80 LYS A N 1
ATOM 639 C CA . LYS A 1 81 ? 27.318 4.263 7.103 1.00 35.49 80 LYS A CA 1
ATOM 640 C C . LYS A 1 81 ? 27.134 4.697 5.658 1.00 43.26 80 LYS A C 1
ATOM 641 O O . LYS A 1 81 ? 27.873 4.268 4.768 1.00 51.34 80 LYS A O 1
ATOM 647 N N . ASN A 1 82 ? 26.142 5.549 5.434 1.00 41.58 81 ASN A N 1
ATOM 648 C CA . ASN A 1 82 ? 26.053 6.309 4.190 1.00 54.73 81 ASN A CA 1
ATOM 649 C C . ASN A 1 82 ? 25.377 7.644 4.503 1.00 46.41 81 ASN A C 1
ATOM 650 O O . ASN A 1 82 ? 25.285 8.050 5.664 1.00 54.90 81 ASN A O 1
ATOM 655 N N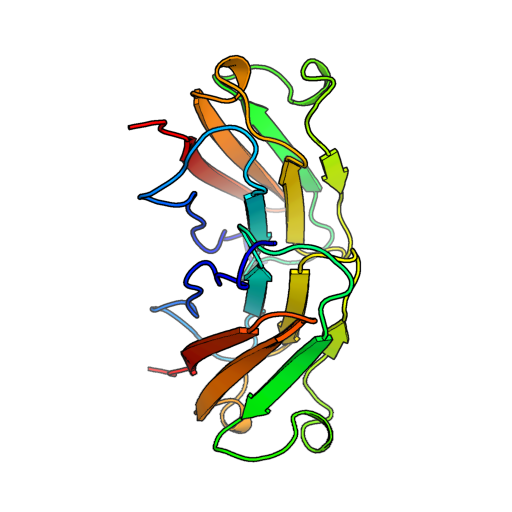 . SER A 1 83 ? 24.901 8.322 3.455 1.00 35.84 82 SER A N 1
ATOM 656 C CA . SER A 1 83 ? 24.350 9.670 3.593 1.00 27.05 82 SER A CA 1
ATOM 657 C C . SER A 1 83 ? 23.158 9.718 4.546 1.00 49.49 82 SER A C 1
ATOM 658 O O . SER A 1 83 ? 23.009 10.654 5.339 1.00 40.68 82 SER A O 1
ATOM 661 N N . VAL A 1 84 ? 22.297 8.710 4.485 1.00 37.14 83 VAL A N 1
ATOM 662 C CA . VAL A 1 84 ? 20.958 8.800 5.056 1.00 39.14 83 VAL A CA 1
ATOM 663 C C . VAL A 1 84 ? 20.752 7.890 6.256 1.00 54.49 83 VAL A C 1
ATOM 664 O O . VAL A 1 84 ? 19.694 7.977 6.899 1.00 58.86 83 VAL A O 1
ATOM 668 N N . GLY A 1 85 ? 21.712 7.038 6.598 1.00 56.12 84 GLY A N 1
ATOM 669 C CA . GLY A 1 85 ? 21.523 6.175 7.749 1.00 52.41 84 GLY A CA 1
ATOM 670 C C . GLY A 1 85 ? 22.763 5.364 8.043 1.00 43.12 84 GLY A C 1
ATOM 671 O O . GLY A 1 85 ? 23.807 5.520 7.404 1.00 48.77 84 GLY A O 1
ATOM 672 N N . SER A 1 86 ? 22.629 4.486 9.035 1.00 36.79 85 SER A N 1
ATOM 673 C CA . SER A 1 86 ? 23.703 3.582 9.411 1.00 35.87 85 SER A CA 1
ATOM 674 C C . SER A 1 86 ? 23.102 2.288 9.944 1.00 37.46 85 SER A C 1
ATOM 675 O O . SER A 1 86 ? 21.907 2.206 10.240 1.00 55.57 85 SER A O 1
ATOM 678 N N . ASP A 1 87 ? 23.949 1.269 10.058 1.00 38.84 86 ASP A N 1
ATOM 679 C CA . ASP A 1 87 ? 23.524 -0.016 10.592 1.00 46.75 86 ASP A CA 1
ATOM 680 C C . ASP A 1 87 ? 24.686 -0.647 11.347 1.00 36.29 86 ASP A C 1
ATOM 681 O O . ASP A 1 87 ? 25.836 -0.211 11.244 1.00 41.84 86 ASP A O 1
ATOM 686 N N . SER A 1 88 ? 24.367 -1.689 12.111 1.00 45.51 87 SER A N 1
ATOM 687 C CA . SER A 1 88 ? 25.345 -2.345 12.963 1.00 38.36 87 SER A CA 1
ATOM 688 C C . SER A 1 88 ? 24.979 -3.813 13.135 1.00 36.15 87 SER A C 1
ATOM 689 O O . SER A 1 88 ? 23.802 -4.182 13.120 1.00 53.65 87 SER A O 1
ATOM 692 N N . PHE A 1 89 ? 26.005 -4.646 13.294 1.00 38.70 88 PHE A N 1
ATOM 693 C CA . PHE A 1 89 ? 25.818 -6.060 13.583 1.00 38.69 88 PHE A CA 1
ATOM 694 C C . PHE A 1 89 ? 27.008 -6.550 14.390 1.00 49.66 88 PHE A C 1
ATOM 695 O O . PHE A 1 89 ? 28.136 -6.085 14.205 1.00 43.82 88 PHE A O 1
ATOM 703 N N . THR A 1 90 ? 26.743 -7.501 15.283 1.00 47.42 89 THR A N 1
ATOM 704 C CA . THR A 1 90 ? 27.753 -8.030 16.188 1.00 42.08 89 THR A CA 1
ATOM 705 C C . THR A 1 90 ? 27.733 -9.550 16.154 1.00 34.94 89 THR A C 1
ATOM 706 O O . THR A 1 90 ? 26.667 -10.165 16.263 1.00 57.23 89 THR A O 1
ATOM 710 N N . ALA A 1 91 ? 28.912 -10.148 15.996 1.00 32.50 90 ALA A N 1
ATOM 711 C CA . ALA A 1 91 ? 29.098 -11.589 16.084 1.00 28.19 90 ALA A CA 1
ATOM 712 C C . ALA A 1 91 ? 30.227 -11.875 17.063 1.00 43.49 90 ALA A C 1
ATOM 713 O O . ALA A 1 91 ? 31.241 -11.169 17.075 1.00 42.79 90 ALA A O 1
ATOM 715 N N . SER A 1 92 ? 30.048 -12.909 17.882 1.00 50.05 91 SER A N 1
ATOM 716 C CA . SER A 1 92 ? 30.963 -13.221 18.970 1.00 49.43 91 SER A CA 1
ATOM 717 C C . SER A 1 92 ? 31.776 -14.464 18.636 1.00 42.52 91 SER A C 1
ATOM 718 O O . SER A 1 92 ? 31.241 -15.457 18.134 1.00 46.95 91 SER A O 1
ATOM 721 N N . LEU A 1 93 ? 33.067 -14.404 18.940 1.00 45.93 92 LEU A N 1
ATOM 722 C CA . LEU A 1 93 ? 33.998 -15.496 18.696 1.00 50.96 92 LEU A CA 1
ATOM 723 C C . LEU A 1 93 ? 34.203 -16.268 19.995 1.00 61.36 92 LEU A C 1
ATOM 724 O O . LEU A 1 93 ? 34.636 -15.692 20.999 1.00 57.98 92 LEU A O 1
ATOM 729 N N . ILE A 1 94 ? 33.899 -17.566 19.977 1.00 59.38 93 ILE A N 1
ATOM 730 C CA . ILE A 1 94 ? 34.007 -18.418 21.155 1.00 65.45 93 ILE A CA 1
ATOM 731 C C . ILE A 1 94 ? 34.962 -19.564 20.851 1.00 64.60 93 ILE A C 1
ATOM 732 O O . ILE A 1 94 ? 34.988 -20.086 19.730 1.00 71.26 93 ILE A O 1
ATOM 737 N N . LEU A 1 95 ? 35.748 -19.949 21.853 1.00 72.91 94 LEU A N 1
ATOM 738 C CA . LEU A 1 95 ? 36.686 -21.065 21.757 1.00 75.73 94 LEU A CA 1
ATOM 739 C C . LEU A 1 95 ? 36.259 -22.125 22.769 1.00 90.35 94 LEU A C 1
ATOM 740 O O . LEU A 1 95 ? 36.530 -21.994 23.967 1.00 96.12 94 LEU A O 1
ATOM 745 N N . LYS A 1 96 ? 35.598 -23.173 22.289 1.00 95.46 95 LYS A N 1
ATOM 746 C CA . LYS A 1 96 ? 35.102 -24.228 23.166 1.00 100.99 95 LYS A CA 1
ATOM 747 C C . LYS A 1 96 ? 36.238 -25.119 23.654 1.00 103.75 95 LYS A C 1
ATOM 748 O O . LYS A 1 96 ? 36.090 -25.859 24.627 1.00 103.84 95 LYS A O 1
ATOM 754 N N . SER B 1 1 ? 48.952 -32.199 5.634 1.00 70.44 0 SER B N 1
ATOM 755 C CA . SER B 1 1 ? 48.644 -33.142 6.705 1.00 84.25 0 SER B CA 1
ATOM 756 C C . SER B 1 1 ? 47.212 -33.003 7.187 1.00 87.43 0 SER B C 1
ATOM 757 O O . SER B 1 1 ? 46.749 -33.794 7.997 1.00 91.71 0 SER B O 1
ATOM 760 N N . THR B 1 2 ? 46.492 -32.031 6.644 1.00 75.10 1 THR B N 1
ATOM 761 C CA . THR B 1 2 ? 45.178 -31.683 7.155 1.00 71.71 1 THR B CA 1
ATOM 762 C C . THR B 1 2 ? 44.193 -31.562 6.003 1.00 68.76 1 THR B C 1
ATOM 763 O O . THR B 1 2 ? 44.428 -30.810 5.049 1.00 77.81 1 THR B O 1
ATOM 767 N N . VAL B 1 3 ? 43.086 -32.284 6.118 1.00 75.15 2 VAL B N 1
ATOM 768 C CA . VAL B 1 3 ? 42.051 -32.317 5.078 1.00 78.65 2 VAL B CA 1
ATOM 769 C C . VAL B 1 3 ? 41.288 -30.997 5.087 1.00 71.19 2 VAL B C 1
ATOM 770 O O . VAL B 1 3 ? 41.062 -30.425 6.170 1.00 68.90 2 VAL B O 1
ATOM 774 N N . PRO B 1 4 ? 40.899 -30.461 3.927 1.00 68.04 3 PRO B N 1
ATOM 775 C CA . PRO B 1 4 ? 40.144 -29.203 3.913 1.00 71.54 3 PRO B CA 1
ATOM 776 C C . PRO B 1 4 ? 38.828 -29.316 4.668 1.00 63.52 3 PRO B C 1
ATOM 777 O O . PRO B 1 4 ? 38.220 -30.385 4.755 1.00 60.83 3 PRO B O 1
ATOM 781 N N . GLN B 1 5 ? 38.392 -28.183 5.218 1.00 69.04 4 GLN B N 1
ATOM 782 C CA . GLN B 1 5 ? 37.164 -28.104 6.000 1.00 64.98 4 GLN B CA 1
ATOM 783 C C . GLN B 1 5 ? 36.523 -26.748 5.746 1.00 54.63 4 GLN B C 1
ATOM 784 O O . GLN B 1 5 ? 37.153 -25.712 5.978 1.00 58.20 4 GLN B O 1
ATOM 790 N N . ILE B 1 6 ? 35.278 -26.753 5.275 1.00 46.90 5 ILE B N 1
ATOM 791 C CA . ILE B 1 6 ? 34.602 -25.545 4.813 1.00 51.63 5 ILE B CA 1
ATOM 792 C C . ILE B 1 6 ? 33.688 -25.020 5.909 1.00 55.53 5 ILE B C 1
ATOM 793 O O . ILE B 1 6 ? 32.909 -25.779 6.500 1.00 63.24 5 ILE B O 1
ATOM 798 N N . LYS B 1 7 ? 33.771 -23.725 6.170 1.00 48.85 6 LYS B N 1
ATOM 799 C CA . LYS B 1 7 ? 32.822 -23.089 7.067 1.00 46.42 6 LYS B CA 1
ATOM 800 C C . LYS B 1 7 ? 31.481 -22.946 6.357 1.00 48.90 6 LYS B C 1
ATOM 801 O O . LYS B 1 7 ? 31.445 -22.521 5.196 1.00 63.05 6 LYS B O 1
ATOM 807 N N . PRO B 1 8 ? 30.371 -23.307 6.999 1.00 49.67 7 PRO B N 1
ATOM 808 C CA . PRO B 1 8 ? 29.062 -23.170 6.348 1.00 55.74 7 PRO B CA 1
ATOM 809 C C . PRO B 1 8 ? 28.780 -21.722 5.982 1.00 50.56 7 PRO B C 1
ATOM 810 O O . PRO B 1 8 ? 29.107 -20.798 6.729 1.00 55.65 7 PRO B O 1
ATOM 814 N N . PHE B 1 9 ? 28.184 -21.530 4.807 1.00 41.42 8 PHE B N 1
ATOM 815 C CA . PHE B 1 9 ? 27.789 -20.212 4.337 1.00 48.28 8 PHE B CA 1
ATOM 816 C C . PHE B 1 9 ? 26.329 -20.247 3.911 1.00 46.61 8 PHE B C 1
ATOM 817 O O . PHE B 1 9 ? 25.783 -21.299 3.569 1.00 55.97 8 PHE B O 1
ATOM 825 N N . TYR B 1 10 ? 25.698 -19.075 3.940 1.00 44.13 9 TYR B N 1
ATOM 826 C CA . TYR B 1 10 ? 24.266 -18.966 3.708 1.00 54.25 9 TYR B CA 1
ATOM 827 C C . TYR B 1 10 ? 23.966 -17.724 2.888 1.00 50.63 9 TYR B C 1
ATOM 828 O O . TYR B 1 10 ? 24.669 -16.714 2.977 1.00 62.87 9 TYR B O 1
ATOM 837 N N . PHE B 1 11 ? 22.915 -17.812 2.082 1.00 46.33 10 PHE B N 1
ATOM 838 C CA . PHE B 1 11 ? 22.319 -16.622 1.506 1.00 37.86 10 PHE B CA 1
ATOM 839 C C . PHE B 1 11 ? 21.324 -16.028 2.499 1.00 47.99 10 PHE B C 1
ATOM 840 O O . PHE B 1 11 ? 20.934 -16.664 3.481 1.00 51.12 10 PHE B O 1
ATOM 848 N N . SER B 1 12 ? 20.919 -14.788 2.246 1.00 63.29 11 SER B N 1
ATOM 849 C CA . SER B 1 12 ? 19.996 -14.126 3.155 1.00 60.91 11 SER B CA 1
ATOM 850 C C . SER B 1 12 ? 18.615 -14.761 3.067 1.00 73.77 11 SER B C 1
ATOM 851 O O . SER B 1 12 ? 18.127 -15.085 1.981 1.00 70.57 11 SER B O 1
ATOM 854 N N . THR B 1 13 ? 17.984 -14.937 4.229 1.00 90.47 12 THR B N 1
ATOM 855 C CA . THR B 1 13 ? 16.643 -15.500 4.277 1.00 71.89 12 THR B CA 1
ATOM 856 C C . THR B 1 13 ? 15.577 -14.502 3.847 1.00 74.24 12 THR B C 1
ATOM 857 O O . THR B 1 13 ? 14.452 -14.910 3.541 1.00 104.10 12 THR B O 1
ATOM 861 N N . THR B 1 14 ? 15.900 -13.209 3.826 1.00 67.98 13 THR B N 1
ATOM 862 C CA . THR B 1 14 ? 14.970 -12.166 3.414 1.00 74.92 13 THR B CA 1
ATOM 863 C C . THR B 1 14 ? 15.384 -11.535 2.088 1.00 74.74 13 THR B C 1
ATOM 864 O O . THR B 1 14 ? 15.236 -10.325 1.895 1.00 63.10 13 THR B O 1
ATOM 868 N N . LEU B 1 15 ? 15.897 -12.348 1.167 1.00 69.93 14 LEU B N 1
ATOM 869 C CA . LEU B 1 15 ? 16.427 -11.828 -0.084 1.00 62.85 14 LEU B CA 1
ATOM 870 C C . LEU B 1 15 ? 15.326 -11.190 -0.919 1.00 63.43 14 LEU B C 1
ATOM 871 O O . LEU B 1 15 ? 14.238 -11.753 -1.075 1.00 88.00 14 LEU B O 1
ATOM 876 N N . GLN B 1 16 ? 15.612 -10.004 -1.445 1.00 60.53 15 GLN B N 1
ATOM 877 C CA . GLN B 1 16 ? 14.750 -9.338 -2.406 1.00 67.45 15 GLN B CA 1
ATOM 878 C C . GLN B 1 16 ? 15.579 -8.966 -3.624 1.00 70.41 15 GLN B C 1
ATOM 879 O O . GLN B 1 16 ? 16.789 -8.748 -3.525 1.00 88.92 15 GLN B O 1
ATOM 885 N N . GLU B 1 17 ? 14.918 -8.906 -4.777 1.00 76.45 16 GLU B N 1
ATOM 886 C CA . GLU B 1 17 ? 15.622 -8.601 -6.013 1.00 71.69 16 GLU B CA 1
ATOM 887 C C . GLU B 1 17 ? 16.226 -7.202 -5.961 1.00 75.15 16 GLU B C 1
ATOM 888 O O . GLU B 1 17 ? 15.782 -6.335 -5.203 1.00 76.86 16 GLU B O 1
ATOM 894 N N . LYS B 1 18 ? 17.255 -6.996 -6.784 1.00 78.98 17 LYS B N 1
ATOM 895 C CA . LYS B 1 18 ? 18.106 -5.807 -6.872 1.00 72.75 17 LYS B CA 1
ATOM 896 C C . LYS B 1 18 ? 18.964 -5.594 -5.627 1.00 75.78 17 LYS B C 1
ATOM 897 O O . LYS B 1 18 ? 19.698 -4.599 -5.564 1.00 73.92 17 LYS B O 1
ATOM 903 N N . GLN B 1 19 ? 18.915 -6.492 -4.645 1.00 75.87 18 GLN B N 1
ATOM 904 C CA . GLN B 1 19 ? 19.831 -6.428 -3.518 1.00 61.25 18 GLN B CA 1
ATOM 905 C C . GLN B 1 19 ? 21.162 -7.085 -3.880 1.00 66.83 18 GLN B C 1
ATOM 906 O O . GLN B 1 19 ? 21.282 -7.812 -4.870 1.00 60.77 18 GLN B O 1
ATOM 912 N N . ARG B 1 20 ? 22.172 -6.818 -3.060 1.00 74.83 19 ARG B N 1
ATOM 913 C CA . ARG B 1 20 ? 23.505 -7.369 -3.249 1.00 52.76 19 ARG B CA 1
ATOM 914 C C . ARG B 1 20 ? 23.703 -8.580 -2.345 1.00 48.38 19 ARG B C 1
ATOM 915 O O . ARG B 1 20 ? 23.141 -8.658 -1.251 1.00 54.83 19 ARG B O 1
ATOM 923 N N . GLU B 1 21 ? 24.511 -9.529 -2.810 1.00 43.07 20 GLU B N 1
ATOM 924 C CA . GLU B 1 21 ? 24.716 -10.770 -2.082 1.00 46.25 20 GLU B CA 1
ATOM 925 C C . GLU B 1 21 ? 26.179 -11.180 -2.150 1.00 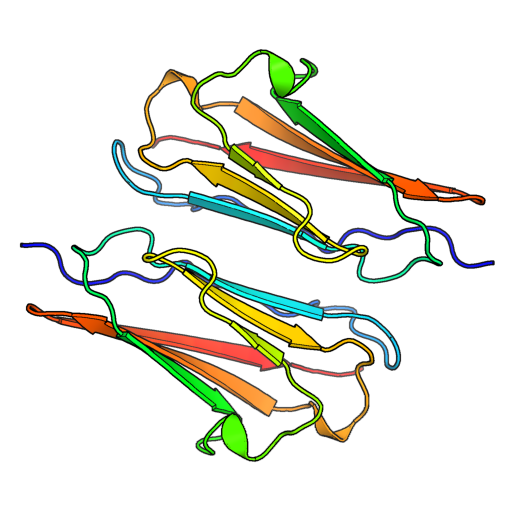46.63 20 GLU B C 1
ATOM 926 O O . GLU B 1 21 ? 26.864 -10.941 -3.147 1.00 44.10 20 GLU B O 1
ATOM 932 N N . GLN B 1 22 ? 26.649 -11.799 -1.069 1.00 39.66 21 GLN B N 1
ATOM 933 C CA . GLN B 1 22 ? 28.010 -12.310 -0.995 1.00 34.10 21 GLN B CA 1
ATOM 934 C C . GLN B 1 22 ? 28.024 -13.551 -0.118 1.00 32.59 21 GLN B C 1
ATOM 935 O O . GLN B 1 22 ? 27.408 -13.564 0.951 1.00 42.14 21 GLN B O 1
ATOM 941 N N . ILE B 1 23 ? 28.723 -14.587 -0.574 1.00 27.49 22 ILE B N 1
ATOM 942 C CA . ILE B 1 23 ? 29.017 -15.759 0.240 1.00 37.53 22 ILE B CA 1
ATOM 943 C C . ILE B 1 23 ? 30.498 -16.070 0.092 1.00 44.03 22 ILE B C 1
ATOM 944 O O . ILE B 1 23 ? 31.098 -15.838 -0.963 1.00 51.29 22 ILE B O 1
ATOM 949 N N . THR B 1 24 ? 31.093 -16.591 1.162 1.00 48.95 23 THR B N 1
ATOM 950 C CA . THR B 1 24 ? 32.513 -16.911 1.186 1.00 42.60 23 THR B CA 1
ATOM 951 C C . THR B 1 24 ? 32.686 -18.388 1.496 1.00 42.71 23 THR B C 1
ATOM 952 O O . THR B 1 24 ? 32.224 -18.871 2.537 1.00 40.95 23 THR B O 1
ATOM 956 N N . CYS B 1 25 ? 33.350 -19.097 0.588 1.00 40.56 24 CYS B N 1
ATOM 957 C CA . CYS B 1 25 ? 33.769 -20.478 0.820 1.00 35.48 24 CYS B CA 1
ATOM 958 C C . CYS B 1 25 ? 35.100 -20.438 1.558 1.00 46.42 24 CYS B C 1
ATOM 959 O O . CYS B 1 25 ? 36.172 -20.389 0.953 1.00 44.42 24 CYS B O 1
ATOM 962 N N . LEU B 1 26 ? 35.033 -20.432 2.886 1.00 38.35 25 LEU B N 1
ATOM 963 C CA . LEU B 1 26 ? 36.219 -20.308 3.722 1.00 36.10 25 LEU B CA 1
ATOM 964 C C . LEU B 1 26 ? 36.726 -21.688 4.122 1.00 35.31 25 LEU B C 1
ATOM 965 O O . LEU B 1 26 ? 35.959 -22.519 4.618 1.00 41.75 25 LEU B O 1
ATOM 970 N N . ALA B 1 27 ? 38.013 -21.929 3.894 1.00 34.70 26 ALA B N 1
ATOM 971 C CA . ALA B 1 27 ? 38.665 -23.155 4.345 1.00 45.48 26 ALA B CA 1
ATOM 972 C C . ALA B 1 27 ? 39.239 -22.884 5.730 1.00 44.09 26 ALA B C 1
ATOM 973 O O . ALA B 1 27 ? 40.351 -22.375 5.876 1.00 40.97 26 ALA B O 1
ATOM 975 N N . ILE B 1 28 ? 38.461 -23.226 6.763 1.00 46.42 27 ILE B N 1
ATOM 976 C CA . ILE B 1 28 ? 38.895 -22.973 8.137 1.00 51.49 27 ILE B CA 1
ATOM 977 C C . ILE B 1 28 ? 40.144 -23.780 8.463 1.00 53.68 27 ILE B C 1
ATOM 978 O O . ILE B 1 28 ? 41.045 -23.302 9.164 1.00 52.38 27 ILE B O 1
ATOM 983 N N . ALA B 1 29 ? 40.218 -25.012 7.968 1.00 57.46 28 ALA B N 1
ATOM 984 C CA . ALA B 1 29 ? 41.404 -25.839 8.122 1.00 52.77 28 ALA B CA 1
ATOM 985 C C . ALA B 1 29 ? 41.724 -26.484 6.782 1.00 65.17 28 ALA B C 1
ATOM 986 O O . ALA B 1 29 ? 40.862 -26.611 5.909 1.00 63.43 28 ALA B O 1
ATOM 988 N N . GLY B 1 30 ? 42.982 -26.887 6.629 1.00 45.34 29 GLY B N 1
ATOM 989 C CA . GLY B 1 30 ? 43.447 -27.462 5.382 1.00 34.09 29 GLY B CA 1
ATOM 990 C C . GLY B 1 30 ? 44.721 -26.804 4.896 1.00 60.94 29 GLY B C 1
ATOM 991 O O . GLY B 1 30 ? 44.788 -25.576 4.793 1.00 66.36 29 GLY B O 1
ATOM 992 N N . ASP B 1 31 ? 45.739 -27.609 4.596 1.00 55.47 30 ASP B N 1
ATOM 993 C CA . ASP B 1 31 ? 47.036 -27.075 4.204 1.00 58.19 30 ASP B CA 1
ATOM 994 C C . ASP B 1 31 ? 47.004 -26.592 2.755 1.00 72.03 30 ASP B C 1
ATOM 995 O O . ASP B 1 31 ? 46.539 -27.315 1.868 1.00 72.88 30 ASP B O 1
ATOM 1000 N N . PRO B 1 32 ? 47.489 -25.383 2.491 1.00 69.44 31 PRO B N 1
ATOM 1001 C CA . PRO B 1 32 ? 47.622 -24.915 1.108 1.00 58.80 31 PRO B CA 1
ATOM 1002 C C . PRO B 1 32 ? 48.691 -25.707 0.377 1.00 60.45 31 PRO B C 1
ATOM 1003 O O . PRO B 1 32 ? 49.579 -26.293 1.013 1.00 66.86 31 PRO B O 1
ATOM 1007 N N . PRO B 1 33 ? 48.650 -25.751 -0.964 1.00 52.54 32 PRO B N 1
ATOM 1008 C CA . PRO B 1 33 ? 47.682 -25.082 -1.840 1.00 55.95 32 PRO B CA 1
ATOM 1009 C C . PRO B 1 33 ? 46.318 -25.770 -1.888 1.00 41.26 32 PRO B C 1
ATOM 1010 O O . PRO B 1 33 ? 46.237 -27.002 -1.912 1.00 55.46 32 PRO B O 1
ATOM 1014 N N . LEU B 1 34 ? 45.261 -24.963 -1.899 1.00 46.04 33 LEU B N 1
ATOM 1015 C CA . LEU B 1 34 ? 43.894 -25.445 -1.991 1.00 40.29 33 LEU B CA 1
ATOM 1016 C C . LEU B 1 34 ? 43.257 -24.956 -3.285 1.00 42.63 33 LEU B C 1
ATOM 1017 O O . LEU B 1 34 ? 43.502 -23.830 -3.726 1.00 49.89 33 LEU B O 1
ATOM 1022 N N . SER B 1 35 ? 42.416 -25.804 -3.878 1.00 37.37 34 SER B N 1
ATOM 1023 C CA . SER B 1 35 ? 41.785 -25.519 -5.165 1.00 40.10 34 SER B CA 1
ATOM 1024 C C . SER B 1 35 ? 40.283 -25.349 -4.962 1.00 43.71 34 SER B C 1
ATOM 1025 O O . SER B 1 35 ? 39.589 -26.301 -4.590 1.00 47.77 34 SER B O 1
ATOM 1028 N N . PHE B 1 36 ? 39.784 -24.145 -5.228 1.00 43.81 35 PHE B N 1
ATOM 1029 C CA . PHE B 1 36 ? 38.378 -23.812 -5.049 1.00 38.83 35 PHE B CA 1
ATOM 1030 C C . PHE B 1 36 ? 37.655 -23.869 -6.388 1.00 39.31 35 PHE B C 1
ATOM 1031 O O . PHE B 1 36 ? 38.214 -23.496 -7.423 1.00 49.55 35 PHE B O 1
ATOM 1039 N N . SER B 1 37 ? 36.406 -24.330 -6.359 1.00 43.77 36 SER B N 1
ATOM 1040 C CA . SER B 1 37 ? 35.590 -24.423 -7.560 1.00 37.77 36 SER B CA 1
ATOM 1041 C C . SER B 1 37 ? 34.127 -24.240 -7.187 1.00 37.86 36 SER B C 1
ATOM 1042 O O . SER B 1 37 ? 33.692 -24.649 -6.108 1.00 49.76 36 SER B O 1
ATOM 1045 N N . TRP B 1 38 ? 33.367 -23.628 -8.096 1.00 38.18 37 TRP B N 1
ATOM 1046 C CA . TRP B 1 38 ? 31.967 -23.309 -7.856 1.00 39.85 37 TRP B CA 1
ATOM 1047 C C . TRP B 1 38 ? 31.084 -23.874 -8.958 1.00 50.72 37 TRP B C 1
ATOM 1048 O O . TRP B 1 38 ? 31.456 -23.862 -10.135 1.00 55.47 37 TRP B O 1
ATOM 1059 N N . THR B 1 39 ? 29.907 -24.359 -8.565 1.00 61.24 38 THR B N 1
ATOM 1060 C CA . THR B 1 39 ? 28.862 -24.759 -9.494 1.00 48.68 38 THR B CA 1
ATOM 1061 C C . THR B 1 39 ? 27.522 -24.242 -8.994 1.00 47.08 38 THR B C 1
ATOM 1062 O O . THR B 1 39 ? 27.287 -24.148 -7.786 1.00 45.66 38 THR B O 1
ATOM 1066 N N . LYS B 1 40 ? 26.645 -23.900 -9.936 1.00 45.29 39 LYS B N 1
ATOM 1067 C CA . LYS B 1 40 ? 25.263 -23.538 -9.634 1.00 47.46 39 LYS B CA 1
ATOM 1068 C C . LYS B 1 40 ? 24.355 -24.537 -10.336 1.00 62.38 39 LYS B C 1
ATOM 1069 O O . LYS B 1 40 ? 24.300 -24.567 -11.571 1.00 68.30 39 LYS B O 1
ATOM 1075 N N . ASP B 1 41 ? 23.651 -25.352 -9.549 1.00 58.34 40 ASP B N 1
ATOM 1076 C CA . ASP B 1 41 ? 22.769 -26.395 -10.076 1.00 51.05 40 ASP B CA 1
ATOM 1077 C C . ASP B 1 41 ? 23.537 -27.365 -10.973 1.00 50.86 40 ASP B C 1
ATOM 1078 O O 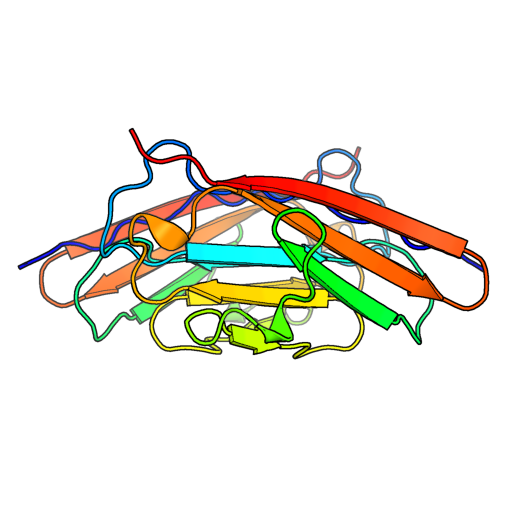. ASP B 1 41 ? 23.047 -27.798 -12.017 1.00 41.88 40 ASP B O 1
ATOM 1083 N N . GLY B 1 42 ? 24.754 -27.711 -10.558 1.00 46.71 41 GLY B N 1
ATOM 1084 C CA . GLY B 1 42 ? 25.593 -28.613 -11.317 1.00 39.29 41 GLY B CA 1
ATOM 1085 C C . GLY B 1 42 ? 26.260 -28.007 -12.532 1.00 56.01 41 GLY B C 1
ATOM 1086 O O . GLY B 1 42 ? 26.923 -28.737 -13.281 1.00 38.10 41 GLY B O 1
ATOM 1087 N N . ILE B 1 43 ? 26.116 -26.703 -12.751 1.00 50.11 42 ILE B N 1
ATOM 1088 C CA . ILE B 1 43 ? 26.686 -26.021 -13.907 1.00 59.79 42 ILE B CA 1
ATOM 1089 C C . ILE B 1 43 ? 27.876 -25.192 -13.451 1.00 63.27 42 ILE B C 1
ATOM 1090 O O . ILE B 1 43 ? 27.825 -24.544 -12.399 1.00 64.17 42 ILE B O 1
ATOM 1095 N N . ASN B 1 44 ? 28.946 -25.219 -14.244 1.00 55.43 43 ASN B N 1
ATOM 1096 C CA . ASN B 1 44 ? 30.100 -24.364 -13.999 1.00 52.41 43 ASN B CA 1
ATOM 1097 C C . ASN B 1 44 ? 29.654 -22.921 -13.808 1.00 62.31 43 ASN B C 1
ATOM 1098 O O . ASN B 1 44 ? 28.863 -22.392 -14.594 1.00 63.94 43 ASN B O 1
ATOM 1103 N N . ILE B 1 45 ? 30.160 -22.287 -12.746 1.00 56.67 44 ILE B N 1
ATOM 1104 C CA . ILE B 1 45 ? 29.802 -20.902 -12.464 1.00 47.50 44 ILE B CA 1
ATOM 1105 C C . ILE B 1 45 ? 30.271 -19.971 -13.577 1.00 53.18 44 ILE B C 1
ATOM 1106 O O . ILE B 1 45 ? 29.831 -18.817 -13.643 1.00 44.23 44 ILE B O 1
ATOM 1111 N N . ASP B 1 46 ? 31.166 -20.453 -14.445 1.00 49.85 45 ASP B N 1
ATOM 1112 C CA . ASP B 1 46 ? 31.510 -19.773 -15.691 1.00 48.38 45 ASP B CA 1
ATOM 1113 C C . ASP B 1 46 ? 30.292 -19.188 -16.396 1.00 63.20 45 ASP B C 1
ATOM 1114 O O . ASP B 1 46 ? 30.250 -17.996 -16.717 1.00 53.26 45 ASP B O 1
ATOM 1119 N N . LYS B 1 47 ? 29.279 -20.026 -16.627 1.00 60.86 46 LYS B N 1
ATOM 1120 C CA . LYS B 1 47 ? 28.196 -19.709 -17.549 1.00 42.68 46 LYS B CA 1
ATOM 1121 C C . LYS B 1 47 ? 27.254 -18.630 -17.034 1.00 54.54 46 LYS B C 1
ATOM 1122 O O . LYS B 1 47 ? 26.359 -18.213 -17.777 1.00 59.64 46 LYS B O 1
ATOM 1128 N N . PHE B 1 48 ? 27.428 -18.167 -15.802 1.00 59.09 47 PHE B N 1
ATOM 1129 C CA . PHE B 1 48 ? 26.591 -17.122 -15.221 1.00 62.45 47 PHE B CA 1
ATOM 1130 C C . PHE B 1 48 ? 27.433 -15.849 -15.145 1.00 75.03 47 PHE B C 1
ATOM 1131 O O . PHE B 1 48 ? 28.158 -15.617 -14.176 1.00 69.65 47 PHE B O 1
ATOM 1139 N N . SER B 1 49 ? 27.326 -15.021 -16.186 1.00 71.35 48 SER B N 1
ATOM 1140 C CA . SER B 1 49 ? 28.149 -13.824 -16.303 1.00 57.99 48 SER B CA 1
ATOM 1141 C C . SER B 1 49 ? 27.759 -12.728 -15.320 1.00 70.85 48 SER B C 1
ATOM 1142 O O . SER B 1 49 ? 28.529 -11.780 -15.145 1.00 79.55 48 SER B O 1
ATOM 1145 N N . ASP B 1 50 ? 26.596 -12.824 -14.680 1.00 61.90 49 ASP B N 1
ATOM 1146 C CA . ASP B 1 50 ? 26.197 -11.853 -13.669 1.00 52.38 49 ASP B CA 1
ATOM 1147 C C . ASP B 1 50 ? 26.807 -12.142 -12.303 1.00 65.63 49 ASP B C 1
ATOM 1148 O O . ASP B 1 50 ? 26.522 -11.415 -11.344 1.00 58.97 49 ASP B O 1
ATOM 1153 N N . ILE B 1 51 ? 27.639 -13.172 -12.193 1.00 48.58 50 ILE B N 1
ATOM 1154 C CA . ILE B 1 51 ? 28.195 -13.614 -10.922 1.00 46.14 50 ILE B CA 1
ATOM 1155 C C . ILE B 1 51 ? 29.710 -13.475 -10.976 1.00 47.23 50 ILE B C 1
ATOM 1156 O O . ILE B 1 51 ? 30.350 -13.946 -11.924 1.00 47.05 50 ILE B O 1
ATOM 1161 N N . ILE B 1 52 ? 30.276 -12.827 -9.959 1.00 43.92 51 ILE B N 1
ATOM 1162 C CA . ILE B 1 52 ? 31.714 -12.615 -9.851 1.00 47.14 51 ILE B CA 1
ATOM 1163 C C . ILE B 1 52 ? 32.272 -13.591 -8.824 1.00 50.97 51 ILE B C 1
ATOM 1164 O O . ILE B 1 52 ? 31.753 -13.688 -7.704 1.00 51.13 51 ILE B O 1
ATOM 1169 N N . VAL B 1 53 ? 33.327 -14.309 -9.203 1.00 35.15 52 VAL B N 1
ATOM 1170 C CA . VAL B 1 53 ? 33.991 -15.275 -8.335 1.00 43.60 52 VAL B CA 1
ATOM 1171 C C . VAL B 1 53 ? 35.470 -14.923 -8.278 1.00 44.49 52 VAL B C 1
ATOM 1172 O O . VAL B 1 53 ? 36.107 -14.733 -9.319 1.00 40.57 52 VAL B O 1
ATOM 1176 N N . GLU B 1 54 ? 36.006 -14.822 -7.064 1.00 33.77 53 GLU B N 1
ATOM 1177 C CA . GLU B 1 54 ? 37.406 -14.481 -6.856 1.00 37.29 53 GLU B CA 1
ATOM 1178 C C . GLU B 1 54 ? 37.990 -15.379 -5.776 1.00 39.04 53 GLU B C 1
ATOM 1179 O O . GLU B 1 54 ? 37.265 -16.026 -5.017 1.00 42.37 53 GLU B O 1
ATOM 1185 N N . THR B 1 55 ? 39.319 -15.409 -5.715 1.00 39.61 54 THR B N 1
ATOM 1186 C CA . THR B 1 55 ? 40.057 -16.077 -4.642 1.00 39.79 54 THR B CA 1
ATOM 1187 C C . THR B 1 55 ? 41.102 -15.091 -4.127 1.00 29.26 54 THR B C 1
ATOM 1188 O O . THR B 1 55 ? 42.297 -15.197 -4.437 1.00 26.99 54 THR B O 1
ATOM 1192 N N . PRO B 1 56 ? 40.678 -14.113 -3.323 1.00 29.44 55 PRO B N 1
ATOM 1193 C CA . PRO B 1 56 ? 41.593 -13.022 -2.952 1.00 28.47 55 PRO B CA 1
ATOM 1194 C C . PRO B 1 56 ? 42.758 -13.481 -2.097 1.00 41.82 55 PRO B C 1
ATOM 1195 O O . PRO B 1 56 ? 43.851 -12.911 -2.203 1.00 32.43 55 PRO B O 1
ATOM 1199 N N . LYS B 1 57 ? 42.557 -14.489 -1.253 1.00 41.22 56 LYS B N 1
ATOM 1200 C CA . LYS B 1 57 ? 43.616 -15.070 -0.443 1.00 33.40 56 LYS B CA 1
ATOM 1201 C C . LYS B 1 57 ? 43.643 -16.575 -0.677 1.00 35.54 56 LYS B C 1
ATOM 1202 O O . LYS B 1 57 ? 42.709 -17.156 -1.237 1.00 39.89 56 LYS B O 1
ATOM 1208 N N . ASN B 1 58 ? 44.728 -17.213 -0.246 1.00 37.11 57 ASN B N 1
ATOM 1209 C CA . ASN B 1 58 ? 44.960 -18.610 -0.590 1.00 39.17 57 ASN B CA 1
ATOM 1210 C C . ASN B 1 58 ? 44.149 -19.591 0.255 1.00 41.47 57 ASN B C 1
ATOM 1211 O O . ASN B 1 58 ? 44.368 -20.802 0.134 1.00 49.44 57 ASN B O 1
ATOM 1216 N N . PHE B 1 59 ? 43.221 -19.119 1.093 1.00 39.01 58 PHE B N 1
ATOM 1217 C CA . PHE B 1 59 ? 42.429 -20.020 1.922 1.00 33.35 58 PHE B CA 1
ATOM 1218 C C . PHE B 1 59 ? 40.940 -19.693 1.922 1.00 32.23 58 PHE B C 1
ATOM 1219 O O . PHE B 1 59 ? 40.207 -20.219 2.770 1.00 47.49 58 PHE B O 1
ATOM 1227 N N . TYR B 1 60 ? 40.470 -18.847 1.007 1.00 25.75 59 TYR B N 1
ATOM 1228 C CA . TYR B 1 60 ? 39.035 -18.691 0.808 1.00 35.81 59 TYR B CA 1
ATOM 1229 C C . TYR B 1 60 ? 38.776 -18.138 -0.586 1.00 37.69 59 TYR B C 1
ATOM 1230 O O . TYR B 1 60 ? 39.660 -17.554 -1.219 1.00 49.32 59 TYR B O 1
ATOM 1239 N N . SER B 1 61 ? 37.548 -18.350 -1.058 1.00 37.50 60 SER B N 1
ATOM 1240 C CA . SER B 1 61 ? 37.078 -17.833 -2.334 1.00 43.14 60 SER B CA 1
ATOM 1241 C C . SER B 1 61 ? 35.711 -17.201 -2.125 1.00 44.87 60 SER B C 1
ATOM 1242 O O . SER B 1 61 ? 34.914 -17.683 -1.315 1.00 45.29 60 SER B O 1
ATOM 1245 N N . VAL B 1 62 ? 35.440 -16.126 -2.860 1.00 48.42 61 VAL B N 1
ATOM 1246 C CA . VAL B 1 62 ? 34.264 -15.294 -2.637 1.00 36.33 61 VAL B CA 1
ATOM 1247 C C . VAL B 1 62 ? 33.401 -15.290 -3.892 1.00 46.09 61 VAL B C 1
ATOM 1248 O O . VAL B 1 62 ? 33.916 -15.242 -5.015 1.00 40.16 61 VAL B O 1
ATOM 1252 N N . LEU B 1 63 ? 32.085 -15.347 -3.693 1.00 41.54 62 LEU B N 1
ATOM 1253 C CA . LEU B 1 63 ? 31.100 -15.258 -4.763 1.00 34.11 62 LEU B CA 1
ATOM 1254 C C . LEU B 1 63 ? 30.198 -14.063 -4.486 1.00 39.40 62 LEU B C 1
ATOM 1255 O O . LEU B 1 63 ? 29.623 -13.958 -3.398 1.00 49.86 62 LEU B O 1
ATOM 1260 N N . VAL B 1 64 ? 30.076 -13.165 -5.463 1.00 38.34 63 VAL B N 1
ATOM 1261 C CA . VAL B 1 64 ? 29.380 -11.896 -5.277 1.00 48.85 63 VAL B CA 1
ATOM 1262 C C . VAL B 1 64 ? 28.365 -11.701 -6.395 1.00 43.79 63 VAL B C 1
ATOM 1263 O O . VAL B 1 64 ? 28.647 -11.995 -7.563 1.00 44.31 63 VAL B O 1
ATOM 1267 N N . ILE B 1 65 ? 27.185 -11.196 -6.035 1.00 42.92 64 ILE B N 1
ATOM 1268 C CA . ILE B 1 65 ? 26.144 -10.831 -6.989 1.00 46.59 64 ILE B CA 1
ATOM 1269 C C . ILE B 1 65 ? 25.712 -9.402 -6.689 1.00 53.87 64 ILE B C 1
ATOM 1270 O O . ILE B 1 65 ? 25.236 -9.114 -5.583 1.00 52.23 64 ILE B O 1
ATOM 1275 N N . LEU B 1 66 ? 25.863 -8.513 -7.673 1.00 52.04 65 LEU B N 1
ATOM 1276 C CA . LEU B 1 66 ? 25.615 -7.094 -7.437 1.00 44.19 65 LEU B CA 1
ATOM 1277 C C . LEU B 1 66 ? 24.134 -6.741 -7.481 1.00 59.82 65 LEU B C 1
ATOM 1278 O O . LEU B 1 66 ? 23.705 -5.817 -6.783 1.00 69.60 65 LEU B O 1
ATOM 1283 N N . SER B 1 67 ? 23.340 -7.446 -8.285 1.00 64.59 66 SER B N 1
ATOM 1284 C CA . SER B 1 67 ? 21.903 -7.181 -8.366 1.00 59.32 66 SER B CA 1
ATOM 1285 C C . SER B 1 67 ? 21.186 -8.521 -8.491 1.00 62.18 66 SER B C 1
ATOM 1286 O O . SER B 1 67 ? 21.182 -9.134 -9.562 1.00 75.54 66 SER B O 1
ATOM 1289 N N . ILE B 1 68 ? 20.589 -8.971 -7.388 1.00 68.60 67 ILE B N 1
ATOM 1290 C CA . ILE B 1 68 ? 19.869 -10.236 -7.384 1.00 67.18 67 ILE B CA 1
ATOM 1291 C C . ILE B 1 68 ? 18.615 -10.106 -8.235 1.00 71.43 67 ILE B C 1
ATOM 1292 O O . ILE B 1 68 ? 17.858 -9.135 -8.110 1.00 77.99 67 ILE B O 1
ATOM 1297 N N . GLN B 1 69 ? 18.392 -11.082 -9.106 1.00 74.56 68 GLN B N 1
ATOM 1298 C CA . GLN B 1 69 ? 17.205 -11.115 -9.945 1.00 75.43 68 GLN B CA 1
ATOM 1299 C C . GLN B 1 69 ? 16.863 -12.575 -10.212 1.00 83.23 68 GLN B C 1
ATOM 1300 O O . GLN B 1 69 ? 17.700 -13.456 -9.990 1.00 75.24 68 GLN B O 1
ATOM 1306 N N . PRO B 1 70 ? 15.630 -12.861 -10.666 1.00 92.18 69 PRO B N 1
ATOM 1307 C CA . PRO B 1 70 ? 15.118 -14.247 -10.628 1.00 72.84 69 PRO B CA 1
ATOM 1308 C C . PRO B 1 70 ? 16.052 -15.333 -11.138 1.00 68.72 69 PRO B C 1
ATOM 1309 O O . PRO B 1 70 ? 15.970 -16.466 -10.650 1.00 57.03 69 PRO B O 1
ATOM 1313 N N . ASN B 1 71 ? 16.928 -15.047 -12.101 1.00 61.62 70 ASN B N 1
ATOM 1314 C CA . ASN B 1 71 ? 17.760 -16.117 -12.641 1.00 68.68 70 ASN B CA 1
ATOM 1315 C C . ASN B 1 71 ? 18.800 -16.620 -11.649 1.00 84.11 70 ASN B C 1
ATOM 1316 O O . ASN B 1 71 ? 19.435 -17.646 -11.916 1.00 85.28 70 ASN B O 1
ATOM 1321 N N . HIS B 1 72 ? 18.980 -15.943 -10.515 1.00 78.90 71 HIS B N 1
ATOM 1322 C CA . HIS B 1 72 ? 20.006 -16.326 -9.553 1.00 64.89 71 HIS B CA 1
ATOM 1323 C C . HIS B 1 72 ? 19.537 -17.390 -8.567 1.00 68.13 71 HIS B C 1
ATOM 1324 O O . HIS B 1 72 ? 20.331 -17.830 -7.730 1.00 67.57 71 HIS B O 1
ATOM 1331 N N . ILE B 1 73 ? 18.278 -17.820 -8.650 1.00 62.83 72 ILE B N 1
ATOM 1332 C CA . ILE B 1 73 ? 17.774 -18.876 -7.779 1.00 56.53 72 ILE B CA 1
ATOM 1333 C C . ILE B 1 73 ? 18.457 -20.197 -8.114 1.00 61.93 72 ILE B C 1
ATOM 1334 O O . ILE B 1 73 ? 18.637 -20.542 -9.289 1.00 64.41 72 ILE B O 1
ATOM 1339 N N . GLY B 1 74 ? 18.836 -20.944 -7.085 1.00 48.00 73 GLY B N 1
ATOM 1340 C CA . GLY B 1 74 ? 19.436 -22.250 -7.276 1.00 51.69 73 GLY B CA 1
ATOM 1341 C C . GLY B 1 74 ? 20.251 -22.664 -6.066 1.00 51.22 73 GLY B C 1
ATOM 1342 O O . GLY B 1 74 ? 20.331 -21.951 -5.065 1.00 59.07 73 GLY B O 1
ATOM 1343 N N . ASN B 1 75 ? 20.847 -23.855 -6.179 1.00 52.84 74 ASN B N 1
ATOM 1344 C CA . ASN B 1 75 ? 21.802 -24.364 -5.197 1.00 72.84 74 ASN B CA 1
ATOM 1345 C C . ASN B 1 75 ? 23.208 -24.025 -5.678 1.00 66.19 74 ASN B C 1
ATOM 1346 O O . ASN B 1 75 ? 23.608 -24.433 -6.775 1.00 61.05 74 ASN B O 1
ATOM 1351 N N .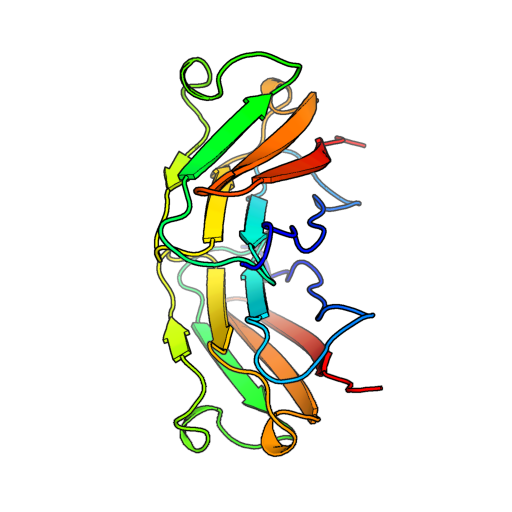 TYR B 1 76 ? 23.951 -23.279 -4.863 1.00 61.11 75 TYR B N 1
ATOM 1352 C CA . TYR B 1 76 ? 25.328 -22.904 -5.165 1.00 46.00 75 TYR B CA 1
ATOM 1353 C C . TYR B 1 76 ? 26.270 -23.785 -4.351 1.00 51.58 75 TYR B C 1
ATOM 1354 O O . TYR B 1 76 ? 26.176 -23.829 -3.120 1.00 40.56 75 TYR B O 1
ATOM 1363 N N . THR B 1 77 ? 27.182 -24.474 -5.036 1.00 41.10 76 THR B N 1
ATOM 1364 C CA . THR B 1 77 ? 28.066 -25.449 -4.410 1.00 36.06 76 THR B CA 1
ATOM 1365 C C . THR B 1 77 ? 29.518 -25.059 -4.637 1.00 54.08 76 THR B C 1
ATOM 1366 O O . THR B 1 77 ? 29.929 -24.802 -5.774 1.00 59.41 76 THR B O 1
ATOM 1370 N N . CYS B 1 78 ? 30.288 -25.031 -3.554 1.00 46.23 77 CYS B N 1
ATOM 1371 C CA . CYS B 1 78 ? 31.724 -24.796 -3.597 1.00 50.82 77 CYS B CA 1
ATOM 1372 C C . CYS B 1 78 ? 32.467 -26.060 -3.194 1.00 48.30 77 CYS B C 1
ATOM 1373 O O . CYS B 1 78 ? 32.076 -26.738 -2.239 1.00 51.08 77 CYS B O 1
ATOM 1376 N N . ILE B 1 79 ? 33.548 -26.367 -3.912 1.00 41.60 78 ILE B N 1
ATOM 1377 C CA . ILE B 1 79 ? 34.367 -27.543 -3.635 1.00 44.82 78 ILE B CA 1
ATOM 1378 C C . ILE B 1 79 ? 35.817 -27.109 -3.456 1.00 47.15 78 ILE B C 1
ATOM 1379 O O . ILE B 1 79 ? 36.369 -26.399 -4.304 1.00 54.15 78 ILE B O 1
ATOM 1384 N N . VAL B 1 80 ? 36.433 -27.544 -2.358 1.00 43.22 79 VAL B N 1
ATOM 1385 C CA . VAL B 1 80 ? 37.827 -27.246 -2.055 1.00 51.94 79 VAL B CA 1
ATOM 1386 C C . VAL B 1 80 ? 38.600 -28.556 -2.009 1.00 52.56 79 VAL B C 1
ATOM 1387 O O . VAL B 1 80 ? 38.119 -29.552 -1.458 1.00 52.61 79 VAL B O 1
ATOM 1391 N N . LYS B 1 81 ? 39.798 -28.554 -2.594 1.00 43.15 80 LYS B N 1
ATOM 1392 C CA . LYS B 1 81 ? 40.631 -29.745 -2.686 1.00 49.91 80 LYS B CA 1
ATOM 1393 C C . LYS B 1 81 ? 42.070 -29.403 -2.332 1.00 61.32 80 LYS B C 1
ATOM 1394 O O . LYS B 1 81 ? 42.511 -28.264 -2.498 1.00 65.98 80 LYS B O 1
ATOM 1400 N N . ASN B 1 82 ? 42.808 -30.401 -1.852 1.00 65.41 81 ASN B N 1
ATOM 1401 C CA . ASN B 1 82 ? 44.245 -30.244 -1.667 1.00 58.96 81 ASN B CA 1
ATOM 1402 C C . ASN B 1 82 ? 44.913 -31.608 -1.800 1.00 61.91 81 ASN B C 1
ATOM 1403 O O . ASN B 1 82 ? 44.308 -32.576 -2.271 1.00 57.11 81 ASN B O 1
ATOM 1408 N N . SER B 1 83 ? 46.173 -31.669 -1.362 1.00 73.32 82 SER B N 1
ATOM 1409 C CA . SER B 1 83 ? 46.967 -32.889 -1.454 1.00 62.03 82 SER B CA 1
ATOM 1410 C C . SER B 1 83 ? 46.266 -34.083 -0.814 1.00 67.51 82 SER B C 1
ATOM 1411 O O . SER B 1 83 ? 46.292 -35.192 -1.360 1.00 79.25 82 SER B O 1
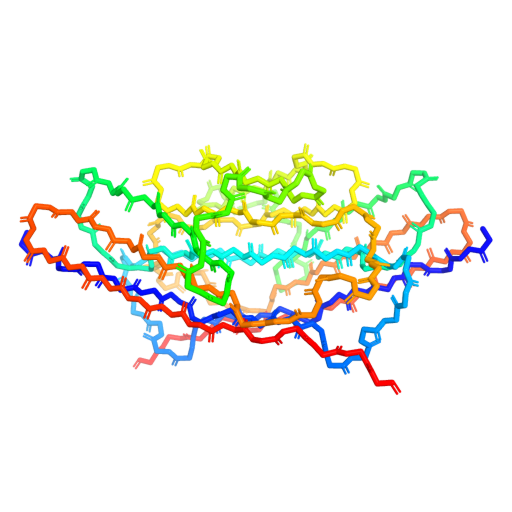ATOM 1414 N N . VAL B 1 84 ? 45.630 -33.879 0.343 1.00 68.29 83 VAL B N 1
ATOM 1415 C CA . VAL B 1 84 ? 45.196 -34.998 1.175 1.00 59.55 83 VAL B CA 1
ATOM 1416 C C . VAL B 1 84 ? 43.693 -35.255 1.143 1.00 57.79 83 VAL B C 1
ATOM 1417 O O . VAL B 1 84 ? 43.262 -36.348 1.545 1.00 70.91 83 VAL B O 1
ATOM 1421 N N . GLY B 1 85 ? 42.880 -34.302 0.703 1.00 63.02 84 GLY B N 1
ATOM 1422 C CA . GLY B 1 85 ? 41.449 -34.538 0.742 1.00 57.64 84 GLY B CA 1
ATOM 1423 C C . GLY B 1 85 ? 40.661 -33.444 0.058 1.00 67.61 84 GLY B C 1
ATOM 1424 O O . GLY B 1 85 ? 41.203 -32.619 -0.680 1.00 71.93 84 GLY B O 1
ATOM 1425 N N . SER B 1 86 ? 39.355 -33.462 0.329 1.00 60.88 85 SER B N 1
ATOM 1426 C CA . SER B 1 86 ? 38.384 -32.587 -0.309 1.00 48.16 85 SER B CA 1
ATOM 1427 C C . SER B 1 86 ? 37.296 -32.223 0.693 1.00 55.69 85 SER B C 1
ATOM 1428 O O . SER B 1 86 ? 37.207 -32.794 1.783 1.00 75.77 85 SER B O 1
ATOM 1431 N N . ASP B 1 87 ? 36.468 -31.253 0.311 1.00 61.09 86 ASP B N 1
ATOM 1432 C CA . ASP B 1 87 ? 35.273 -30.901 1.067 1.00 48.20 86 ASP B CA 1
ATOM 1433 C C . ASP B 1 87 ? 34.357 -30.099 0.156 1.00 39.29 86 ASP B C 1
ATOM 1434 O O . ASP B 1 87 ? 34.800 -29.508 -0.832 1.00 59.58 86 ASP B O 1
ATOM 1439 N N . SER B 1 88 ? 33.072 -30.090 0.497 1.00 30.68 87 SER B N 1
ATOM 1440 C CA . SER B 1 88 ? 32.081 -29.403 -0.315 1.00 44.17 87 SER B CA 1
ATOM 1441 C C . SER B 1 88 ? 30.998 -28.837 0.588 1.00 60.69 87 SER B C 1
ATOM 1442 O O . SER B 1 88 ? 30.763 -29.338 1.690 1.00 71.79 87 SER B O 1
ATOM 1445 N N . PHE B 1 89 ? 30.347 -27.778 0.110 1.00 47.01 88 PHE B N 1
ATOM 1446 C CA . PHE B 1 89 ? 29.214 -27.193 0.810 1.00 51.97 88 PHE B CA 1
ATOM 1447 C C . PHE B 1 89 ? 28.284 -26.546 -0.204 1.00 54.44 88 PHE B C 1
ATOM 1448 O O . PHE B 1 89 ? 28.739 -25.946 -1.182 1.00 65.86 88 PHE B O 1
ATOM 1456 N N . THR B 1 90 ? 26.983 -26.668 0.044 1.00 38.92 89 THR B N 1
ATOM 1457 C CA . THR B 1 90 ? 25.953 -26.128 -0.830 1.00 46.50 89 THR B CA 1
ATOM 1458 C C . THR B 1 90 ? 25.034 -25.208 -0.039 1.00 43.32 89 THR B C 1
ATOM 1459 O O . THR B 1 90 ? 24.684 -25.500 1.109 1.00 52.97 89 THR B O 1
ATOM 1463 N N . ALA B 1 91 ? 24.654 -24.093 -0.659 1.00 38.62 90 ALA B N 1
ATOM 1464 C CA . ALA B 1 91 ? 23.691 -23.158 -0.098 1.00 42.75 90 ALA B CA 1
ATOM 1465 C C . ALA B 1 91 ? 22.678 -22.790 -1.171 1.00 47.75 90 ALA B C 1
ATOM 1466 O O . ALA B 1 91 ? 23.039 -22.605 -2.336 1.00 52.42 90 ALA B O 1
ATOM 1468 N N . SER B 1 92 ? 21.413 -22.682 -0.776 1.00 53.56 91 SER B N 1
ATOM 1469 C CA . SER B 1 92 ? 20.323 -22.418 -1.706 1.00 56.14 91 SER B CA 1
ATOM 1470 C C . SER B 1 92 ? 19.914 -20.954 -1.633 1.00 60.17 91 SER B C 1
ATOM 1471 O O . SER B 1 92 ? 19.662 -20.427 -0.544 1.00 62.71 91 SER B O 1
ATOM 1474 N N . LEU B 1 93 ? 19.844 -20.308 -2.792 1.00 53.84 92 LEU B N 1
ATOM 1475 C CA . LEU B 1 93 ? 19.396 -18.928 -2.895 1.00 48.36 92 LEU B CA 1
ATOM 1476 C C . LEU B 1 93 ? 17.916 -18.940 -3.251 1.00 59.81 92 LEU B C 1
ATOM 1477 O O . LEU B 1 93 ? 17.532 -19.445 -4.313 1.00 69.73 92 LEU B O 1
ATOM 1482 N N . ILE B 1 94 ? 17.089 -18.396 -2.359 1.00 66.76 93 ILE B N 1
ATOM 1483 C CA . ILE B 1 94 ? 15.643 -18.397 -2.543 1.00 76.70 93 ILE B CA 1
ATOM 1484 C C . ILE B 1 94 ? 15.121 -16.967 -2.508 1.00 80.29 93 ILE B C 1
ATOM 1485 O O . ILE B 1 94 ? 15.668 -16.100 -1.819 1.00 73.00 93 ILE B O 1
ATOM 1490 N N . LEU B 1 95 ? 14.062 -16.717 -3.277 1.00 84.81 94 LEU B N 1
ATOM 1491 C CA . LEU B 1 95 ? 13.466 -15.391 -3.399 1.00 82.46 94 LEU B CA 1
ATOM 1492 C C . LEU B 1 95 ? 11.980 -15.488 -3.085 1.00 100.69 94 LEU B C 1
ATOM 1493 O O . LEU B 1 95 ? 11.230 -16.149 -3.813 1.00 106.59 94 LEU B O 1
ATOM 1498 N N . LYS B 1 96 ? 11.562 -14.834 -2.005 1.00 98.14 95 LYS B N 1
ATOM 1499 C CA . LYS B 1 96 ? 10.165 -14.839 -1.584 1.00 101.97 95 LYS B CA 1
ATOM 1500 C C . LYS B 1 96 ? 9.295 -13.945 -2.464 1.00 113.36 95 LYS B C 1
ATOM 1501 O O . LYS B 1 96 ? 8.066 -14.025 -2.422 1.00 105.30 95 LYS B O 1
#